Protein AF-A0A9X2L1E9-F1 (afdb_monomer_lite)

Radius of gyration: 18.88 Å; chains: 1; bounding box: 46×30×51 Å

Structure (mmCIF, N/CA/C/O backbone):
data_AF-A0A9X2L1E9-F1
#
_entry.id   AF-A0A9X2L1E9-F1
#
loop_
_atom_site.group_PDB
_atom_site.id
_atom_site.type_symbol
_atom_site.label_atom_id
_atom_site.label_alt_id
_atom_site.label_comp_id
_atom_site.label_asym_id
_atom_site.label_entity_id
_atom_site.label_seq_id
_atom_site.pdbx_PDB_ins_code
_atom_site.Cartn_x
_atom_site.Cartn_y
_atom_site.Cartn_z
_atom_site.occupancy
_atom_site.B_iso_or_equiv
_atom_site.auth_seq_id
_atom_site.auth_comp_id
_atom_site.auth_asym_id
_atom_site.auth_atom_id
_atom_site.pdbx_PDB_model_num
ATOM 1 N N . MET A 1 1 ? 2.206 -7.817 -20.747 1.00 43.38 1 MET A N 1
ATOM 2 C CA . MET A 1 1 ? 1.817 -6.388 -20.871 1.00 43.38 1 MET A CA 1
ATOM 3 C C . MET A 1 1 ? 1.484 -5.860 -19.485 1.00 43.38 1 MET A C 1
ATOM 5 O O . MET A 1 1 ? 0.898 -6.604 -18.717 1.00 43.38 1 MET A O 1
ATOM 9 N N . ASN A 1 2 ? 1.877 -4.624 -19.175 1.00 57.31 2 ASN A N 1
ATOM 10 C CA . ASN A 1 2 ? 1.786 -4.022 -17.840 1.00 57.31 2 ASN A CA 1
ATOM 11 C C . ASN A 1 2 ? 0.342 -3.954 -17.307 1.00 57.31 2 ASN A C 1
ATOM 13 O O . ASN A 1 2 ? -0.523 -3.396 -17.990 1.00 57.31 2 ASN A O 1
ATOM 17 N N . SER A 1 3 ? 0.090 -4.498 -16.112 1.00 62.06 3 SER A N 1
ATOM 18 C CA . SER A 1 3 ? -1.264 -4.687 -15.559 1.00 62.06 3 SER A CA 1
ATOM 19 C C . SER A 1 3 ? -2.027 -3.361 -15.395 1.00 62.06 3 SER A C 1
ATOM 21 O O . SER A 1 3 ? -3.137 -3.214 -15.908 1.00 62.06 3 SER A O 1
ATOM 23 N N . ASN A 1 4 ? -1.393 -2.335 -14.816 1.00 67.25 4 ASN A N 1
ATOM 24 C CA . ASN A 1 4 ? -2.014 -1.019 -14.607 1.00 67.25 4 ASN A CA 1
ATOM 25 C C . ASN A 1 4 ? -2.291 -0.267 -15.913 1.00 67.25 4 ASN A C 1
ATOM 27 O O . ASN A 1 4 ? -3.368 0.297 -16.089 1.00 67.25 4 ASN A O 1
ATOM 31 N N . LEU A 1 5 ? -1.366 -0.299 -16.876 1.00 78.31 5 LEU A N 1
ATOM 32 C CA . LEU A 1 5 ? -1.568 0.362 -18.168 1.00 78.31 5 LEU A CA 1
ATOM 33 C C . LEU A 1 5 ? -2.702 -0.302 -18.971 1.00 78.31 5 LEU A C 1
ATOM 35 O O . LEU A 1 5 ? -3.427 0.364 -19.710 1.00 78.31 5 LEU A O 1
ATOM 39 N N . LEU A 1 6 ? -2.870 -1.620 -18.819 1.00 80.12 6 LEU A N 1
ATOM 40 C CA . LEU A 1 6 ? -3.983 -2.361 -19.405 1.00 80.12 6 LEU A CA 1
ATOM 41 C C . LEU A 1 6 ? -5.316 -1.971 -18.752 1.00 80.12 6 LEU A C 1
ATOM 43 O O . LEU A 1 6 ? -6.299 -1.768 -19.464 1.00 80.12 6 LEU A O 1
ATOM 47 N N . LEU A 1 7 ? -5.344 -1.839 -17.423 1.00 79.19 7 LEU A N 1
ATOM 48 C CA . LEU A 1 7 ? -6.520 -1.392 -16.677 1.00 79.19 7 LEU A CA 1
ATOM 49 C C . LEU A 1 7 ? -6.911 0.047 -17.039 1.00 79.19 7 LEU A C 1
ATOM 51 O O . LEU A 1 7 ? -8.072 0.280 -17.365 1.00 79.19 7 LEU A O 1
ATOM 55 N N . ILE A 1 8 ? -5.949 0.972 -17.128 1.00 84.00 8 ILE A N 1
ATOM 56 C CA . ILE A 1 8 ? -6.178 2.351 -17.595 1.00 84.00 8 ILE A CA 1
ATOM 57 C C . ILE A 1 8 ? -6.765 2.349 -19.008 1.00 84.00 8 ILE A C 1
ATOM 59 O O . ILE A 1 8 ? -7.751 3.032 -19.267 1.00 84.00 8 ILE A O 1
ATOM 63 N N . LYS A 1 9 ? -6.224 1.539 -19.930 1.00 89.06 9 LYS A N 1
ATOM 64 C CA . LYS A 1 9 ? -6.775 1.417 -21.291 1.00 89.06 9 LYS A CA 1
ATOM 65 C C . LYS A 1 9 ? -8.196 0.843 -21.298 1.00 89.06 9 LYS A C 1
ATOM 67 O O . LYS A 1 9 ? -9.017 1.280 -22.104 1.00 89.06 9 LYS A O 1
ATOM 72 N N . LYS A 1 10 ? -8.502 -0.130 -20.431 1.00 89.12 10 LYS A N 1
ATOM 73 C CA . LYS A 1 10 ? -9.857 -0.693 -20.283 1.00 89.12 10 LYS A CA 1
ATOM 74 C C . LYS A 1 10 ? -10.834 0.348 -19.732 1.00 89.12 10 LYS A C 1
ATOM 76 O O . LYS A 1 10 ? -11.898 0.530 -20.318 1.00 89.12 10 LYS A O 1
ATOM 81 N N . LEU A 1 11 ? -10.454 1.061 -18.673 1.00 87.50 11 LEU A N 1
ATOM 82 C CA . LEU A 1 11 ? -11.255 2.133 -18.087 1.00 87.50 11 LEU A CA 1
ATOM 83 C C . LEU A 1 11 ? -11.473 3.274 -19.089 1.00 87.50 11 LEU A C 1
ATOM 85 O O . LEU A 1 11 ? -12.602 3.708 -19.284 1.00 87.50 11 LEU A O 1
ATOM 89 N N . ALA A 1 12 ? -10.435 3.685 -19.818 1.00 92.94 12 ALA A N 1
ATOM 90 C CA . ALA A 1 12 ? -10.544 4.710 -20.851 1.00 92.94 12 ALA A CA 1
ATOM 91 C C . ALA A 1 12 ? -11.524 4.319 -21.968 1.00 92.94 12 ALA A C 1
ATOM 93 O O . ALA A 1 12 ? -12.247 5.175 -22.469 1.00 92.94 12 ALA A O 1
ATOM 94 N N . LYS A 1 13 ? -11.598 3.035 -22.354 1.00 93.19 13 LYS A N 1
ATOM 95 C CA . LYS A 1 13 ? -12.625 2.554 -23.299 1.00 93.19 13 LYS A CA 1
ATOM 96 C C . LYS A 1 13 ? -14.037 2.675 -22.724 1.00 93.19 13 LYS A C 1
ATOM 98 O O . LYS A 1 13 ? -14.948 3.049 -23.456 1.00 93.19 13 LYS A O 1
ATOM 103 N N . LYS A 1 14 ? -14.215 2.372 -21.436 1.00 92.38 14 LYS A N 1
ATOM 104 C CA . LYS A 1 14 ? -15.500 2.514 -20.742 1.00 92.38 14 LYS A CA 1
ATOM 105 C C . LYS A 1 14 ? -15.934 3.987 -20.687 1.00 92.38 14 LYS A C 1
ATOM 107 O O . LYS A 1 14 ? -17.002 4.307 -21.193 1.00 92.38 14 LYS A O 1
ATOM 112 N N . ILE A 1 15 ? -15.054 4.877 -20.222 1.00 91.56 15 ILE A N 1
ATOM 113 C CA . ILE A 1 15 ? -15.279 6.334 -20.166 1.00 91.56 15 ILE A CA 1
ATOM 114 C C . ILE A 1 15 ? -15.578 6.908 -21.557 1.00 91.56 15 ILE A C 1
ATOM 116 O O . ILE A 1 15 ? -16.512 7.684 -21.720 1.00 91.56 15 ILE A O 1
ATOM 120 N N . ASN A 1 16 ? -14.816 6.514 -22.583 1.00 94.62 16 ASN A N 1
ATOM 121 C CA . ASN A 1 16 ? -15.045 6.949 -23.965 1.00 94.62 16 ASN A CA 1
ATOM 122 C C . ASN A 1 16 ? -16.462 6.602 -24.454 1.00 94.62 16 ASN A C 1
ATOM 124 O O . ASN A 1 16 ? -17.070 7.414 -25.145 1.00 94.62 16 ASN A O 1
ATOM 128 N N . LYS A 1 17 ? -16.989 5.430 -24.073 1.00 92.38 17 LYS A N 1
ATOM 129 C CA . LYS A 1 17 ? -18.340 4.989 -24.436 1.00 92.38 17 LYS A CA 1
ATOM 130 C C . LYS A 1 17 ? -19.431 5.683 -23.615 1.00 92.38 17 LYS A C 1
ATOM 132 O O . LYS A 1 17 ? -20.466 6.020 -24.173 1.00 92.38 17 LYS A O 1
ATOM 137 N N . GLU A 1 18 ? -19.214 5.864 -22.316 1.00 93.69 18 GLU A N 1
ATOM 138 C CA . GLU A 1 18 ? -20.210 6.430 -21.392 1.00 93.69 18 GLU A CA 1
ATOM 139 C C . GLU A 1 18 ? -20.333 7.952 -21.522 1.00 93.69 18 GLU A C 1
ATOM 141 O O . GLU A 1 18 ? -21.434 8.488 -21.476 1.00 93.69 18 GLU A O 1
ATOM 146 N N . GLU A 1 19 ? -19.215 8.645 -21.731 1.00 93.06 19 GLU A N 1
ATOM 147 C CA . GLU A 1 19 ? -19.156 10.112 -21.736 1.00 93.06 19 GLU A CA 1
ATOM 148 C C . GLU A 1 19 ? -18.957 10.704 -23.139 1.00 93.06 19 GLU A C 1
ATOM 150 O O . GLU A 1 19 ? -18.800 11.915 -23.280 1.00 93.06 19 GLU A O 1
ATOM 155 N N . ALA A 1 20 ? -18.904 9.863 -24.180 1.00 92.25 20 ALA A N 1
ATOM 156 C CA . ALA A 1 20 ? -18.637 10.259 -25.569 1.00 92.25 20 ALA A CA 1
ATOM 157 C C . ALA A 1 20 ? -17.373 11.137 -25.749 1.00 92.25 20 ALA A C 1
ATOM 159 O O . ALA A 1 20 ? -17.260 11.925 -26.690 1.00 92.25 20 ALA A O 1
ATOM 160 N N . LEU A 1 21 ? -16.393 11.012 -24.846 1.00 90.69 21 LEU A N 1
ATOM 161 C CA . LEU A 1 21 ? -15.153 11.790 -24.880 1.00 90.69 21 LEU A CA 1
ATOM 162 C C . LEU A 1 21 ? -14.173 11.239 -25.922 1.00 90.69 21 LEU A C 1
ATOM 164 O O . LEU A 1 21 ? -14.017 10.023 -25.996 1.00 90.69 21 LEU A O 1
ATOM 168 N N . PRO A 1 22 ? -13.397 12.074 -26.642 1.00 94.00 22 PRO A N 1
ATOM 169 C CA . PRO A 1 22 ? -12.286 11.603 -27.471 1.00 94.00 22 PRO A CA 1
ATOM 170 C C . PRO A 1 22 ? -11.321 10.694 -26.693 1.00 94.00 22 PRO A C 1
ATOM 172 O O . PRO A 1 22 ? -11.014 10.962 -25.531 1.00 94.00 22 PRO A O 1
ATOM 175 N N . HIS A 1 23 ? -10.791 9.647 -27.339 1.00 90.75 23 HIS A N 1
ATOM 176 C CA . HIS A 1 23 ? -10.020 8.594 -26.659 1.00 90.75 23 HIS A CA 1
ATOM 177 C C . HIS A 1 23 ? -8.848 9.122 -25.811 1.00 90.75 23 HIS A C 1
ATOM 179 O O . HIS A 1 23 ? -8.630 8.636 -24.706 1.00 90.75 23 HIS A O 1
ATOM 185 N N . HIS A 1 24 ? -8.130 10.149 -26.277 1.00 90.94 24 HIS A N 1
ATOM 186 C CA . HIS A 1 24 ? -7.026 10.751 -25.521 1.00 90.94 24 HIS A CA 1
ATOM 187 C C . HIS A 1 24 ? -7.490 11.433 -24.220 1.00 90.94 24 HIS A C 1
ATOM 189 O O . HIS A 1 24 ? -6.837 11.273 -23.195 1.00 90.94 24 HIS A O 1
ATOM 195 N N . LYS A 1 25 ? -8.652 12.107 -24.217 1.00 92.81 25 LYS A N 1
ATOM 196 C CA . LYS A 1 25 ? -9.234 12.697 -22.997 1.00 92.81 25 LYS A CA 1
ATOM 197 C C . LYS A 1 25 ? -9.714 11.621 -22.027 1.00 92.81 25 LYS A C 1
ATOM 199 O O . LYS A 1 25 ? -9.544 11.759 -20.820 1.00 92.81 25 LYS A O 1
ATOM 204 N N . ALA A 1 26 ? -10.274 10.531 -22.551 1.00 93.38 26 ALA A N 1
ATOM 205 C CA . ALA A 1 26 ? -10.662 9.384 -21.737 1.00 93.38 26 ALA A CA 1
ATOM 206 C C . ALA A 1 26 ? -9.440 8.686 -21.107 1.00 93.38 26 ALA A C 1
ATOM 208 O O . ALA A 1 26 ? -9.509 8.257 -19.958 1.00 93.38 26 ALA A O 1
ATOM 209 N N . LEU A 1 27 ? -8.310 8.615 -21.824 1.00 91.69 27 LEU A N 1
ATOM 210 C CA . LEU A 1 27 ? -7.040 8.119 -21.286 1.00 91.69 27 LEU A CA 1
ATOM 211 C C . LEU A 1 27 ? -6.495 9.028 -20.184 1.00 91.69 27 LEU A C 1
ATOM 213 O O . LEU A 1 27 ? -6.042 8.510 -19.167 1.00 91.69 27 LEU A O 1
ATOM 217 N N . ASP A 1 28 ? -6.555 10.351 -20.346 1.00 91.06 28 ASP A N 1
ATOM 218 C CA . ASP A 1 28 ? -6.146 11.291 -19.298 1.00 91.06 28 ASP A CA 1
ATOM 219 C C . ASP A 1 28 ? -7.022 11.148 -18.048 1.00 91.06 28 ASP A C 1
ATOM 221 O O . ASP A 1 28 ? -6.490 11.004 -16.949 1.00 91.06 28 ASP A O 1
ATOM 225 N N . LYS A 1 29 ? -8.349 11.083 -18.212 1.00 88.81 29 LYS A N 1
ATOM 226 C CA . LYS A 1 29 ? -9.294 10.907 -17.098 1.00 88.81 29 LYS A CA 1
ATOM 227 C C . LYS A 1 29 ? -9.075 9.587 -16.354 1.00 88.81 29 LYS A C 1
ATOM 229 O O . LYS A 1 29 ? -8.922 9.592 -15.136 1.00 88.81 29 LYS A O 1
ATOM 234 N N . ALA A 1 30 ? -8.966 8.477 -17.088 1.00 86.88 30 ALA A N 1
ATOM 235 C CA . ALA A 1 30 ? -8.641 7.177 -16.507 1.00 86.88 30 ALA A CA 1
ATOM 236 C C . ALA A 1 30 ? -7.280 7.208 -15.793 1.00 86.88 30 ALA A C 1
ATOM 238 O O . ALA A 1 30 ? -7.120 6.646 -14.717 1.00 86.88 30 ALA A O 1
ATOM 239 N N . SER A 1 31 ? -6.288 7.894 -16.362 1.00 84.44 31 SER A N 1
ATOM 240 C CA . SER A 1 31 ? -4.959 8.012 -15.754 1.00 84.44 31 SER A CA 1
ATOM 241 C C . SER A 1 31 ? -5.000 8.798 -14.439 1.00 84.44 31 SER A C 1
ATOM 243 O O . SER A 1 31 ? -4.348 8.390 -13.481 1.00 84.44 31 SER A O 1
ATOM 245 N N . ILE A 1 32 ? -5.804 9.863 -14.361 1.00 82.88 32 ILE A N 1
ATOM 246 C CA . ILE A 1 32 ? -6.044 10.642 -13.132 1.00 82.88 32 ILE A CA 1
ATOM 247 C C . ILE A 1 32 ? -6.702 9.795 -12.046 1.00 82.88 32 ILE A C 1
ATOM 249 O O . ILE A 1 32 ? -6.266 9.838 -10.894 1.00 82.88 32 ILE A O 1
ATOM 253 N N . GLU A 1 33 ? -7.680 8.969 -12.411 1.00 78.56 33 GLU A N 1
ATOM 254 C CA . GLU A 1 33 ? -8.343 8.043 -11.487 1.00 78.56 33 GLU A CA 1
ATOM 255 C C . GLU A 1 33 ? -7.366 7.004 -10.908 1.00 78.56 33 GLU A C 1
ATOM 257 O O . GLU A 1 33 ? -7.410 6.679 -9.721 1.00 78.56 33 GLU A O 1
ATOM 262 N N . TYR A 1 34 ? -6.392 6.568 -11.711 1.00 71.38 34 TYR A N 1
ATOM 263 C CA . TYR A 1 34 ? -5.280 5.718 -11.273 1.00 71.38 34 TYR A CA 1
ATOM 264 C C . TYR A 1 34 ? -4.120 6.492 -10.615 1.00 71.38 34 TYR A C 1
ATOM 266 O O . TYR A 1 34 ? -3.091 5.905 -10.284 1.00 71.38 34 TYR A O 1
ATOM 274 N N . GLY A 1 35 ? -4.283 7.796 -10.374 1.00 68.44 35 GLY A N 1
ATOM 275 C CA . GLY A 1 35 ? -3.351 8.617 -9.603 1.00 68.44 35 GLY A CA 1
ATOM 276 C C . GLY A 1 35 ? -2.241 9.304 -10.403 1.00 68.44 35 GLY A C 1
ATOM 277 O O . GLY A 1 35 ? -1.335 9.864 -9.788 1.00 68.44 35 GLY A O 1
ATOM 278 N N . PHE A 1 36 ? -2.300 9.306 -11.734 1.00 79.06 36 PHE A N 1
ATOM 279 C CA . PHE A 1 36 ? -1.340 9.986 -12.609 1.00 79.06 36 PHE A CA 1
ATOM 280 C C . PHE A 1 36 ? -1.836 11.373 -13.035 1.00 79.06 36 PHE A C 1
ATOM 282 O O . PHE A 1 36 ? -3.025 11.597 -13.179 1.00 79.06 36 PHE A O 1
ATOM 289 N N . ASN A 1 37 ? -0.929 12.304 -13.337 1.00 77.25 37 ASN A N 1
ATOM 290 C CA . ASN A 1 37 ? -1.326 13.640 -13.800 1.00 77.25 37 ASN A CA 1
ATOM 291 C C . ASN A 1 37 ? -2.025 13.629 -15.174 1.00 77.25 37 ASN A C 1
ATOM 293 O O . ASN A 1 37 ? -2.860 14.484 -15.443 1.00 77.25 37 ASN A O 1
ATOM 297 N N . ASN A 1 38 ? -1.644 12.700 -16.057 1.00 86.81 38 ASN A N 1
ATOM 298 C CA . ASN A 1 38 ? -2.205 12.500 -17.398 1.00 86.81 38 ASN A CA 1
ATOM 299 C C . ASN A 1 38 ? -1.735 11.149 -17.979 1.00 86.81 38 ASN A C 1
ATOM 301 O O . ASN A 1 38 ? -0.928 10.441 -17.366 1.00 86.81 38 ASN A O 1
ATOM 305 N N . TRP A 1 39 ? -2.202 10.798 -19.178 1.00 87.69 39 TRP A N 1
ATOM 306 C CA . TRP A 1 39 ? -1.845 9.561 -19.877 1.00 87.69 39 TRP A CA 1
ATOM 307 C C . TRP A 1 39 ? -0.357 9.452 -20.207 1.00 87.69 39 TRP A C 1
ATOM 309 O O . TRP A 1 39 ? 0.224 8.376 -20.084 1.00 87.69 39 TRP A O 1
ATOM 319 N N . LYS A 1 40 ? 0.294 10.556 -20.589 1.00 84.69 40 LYS A N 1
ATOM 320 C CA . LYS A 1 40 ? 1.741 10.552 -20.855 1.00 84.69 40 LYS A CA 1
ATOM 321 C C . LYS A 1 40 ? 2.535 10.278 -19.580 1.00 84.69 40 LYS A C 1
ATOM 323 O O . LYS A 1 40 ? 3.491 9.516 -19.610 1.00 84.69 40 LYS A O 1
ATOM 328 N N . HIS A 1 41 ? 2.111 10.838 -18.449 1.00 80.56 41 HIS A N 1
ATOM 329 C CA . HIS A 1 41 ? 2.689 10.545 -17.142 1.00 80.56 41 HIS A CA 1
ATOM 330 C C . HIS A 1 41 ? 2.497 9.068 -16.779 1.00 80.56 41 HIS A C 1
ATOM 332 O O . HIS A 1 41 ? 3.451 8.422 -16.354 1.00 80.56 41 HIS A O 1
ATOM 338 N N . ALA A 1 42 ? 1.309 8.504 -17.028 1.00 79.62 42 ALA A N 1
ATOM 339 C CA . ALA A 1 42 ? 1.062 7.075 -16.853 1.00 79.62 42 ALA A CA 1
ATOM 340 C C . ALA A 1 42 ? 1.972 6.220 -17.753 1.00 79.62 42 ALA A C 1
ATOM 342 O O . ALA A 1 42 ? 2.590 5.280 -17.263 1.00 79.62 42 ALA A O 1
ATOM 343 N N . LEU A 1 43 ? 2.135 6.570 -19.030 1.00 80.75 43 LEU A N 1
ATOM 344 C CA . LEU A 1 43 ? 3.012 5.852 -19.956 1.00 80.75 43 LEU A CA 1
ATOM 345 C C . LEU A 1 43 ? 4.484 5.915 -19.519 1.00 80.75 43 LEU A C 1
ATOM 347 O O . LEU A 1 43 ? 5.114 4.875 -19.343 1.00 80.75 43 LEU A O 1
ATOM 351 N N . ASN A 1 44 ? 4.999 7.118 -19.262 1.00 75.19 44 ASN A N 1
ATOM 352 C CA . ASN A 1 44 ? 6.402 7.343 -18.906 1.00 75.19 44 ASN A CA 1
ATOM 353 C C . ASN A 1 44 ? 6.753 6.753 -17.533 1.00 75.19 44 ASN A C 1
ATOM 355 O O . ASN A 1 44 ? 7.877 6.320 -17.297 1.00 75.19 44 ASN A O 1
ATOM 359 N N . SER A 1 45 ? 5.787 6.703 -16.611 1.00 68.19 45 SER A N 1
ATOM 360 C CA . SER A 1 45 ? 5.970 6.059 -15.303 1.00 68.19 45 SER A CA 1
ATOM 361 C C . SER A 1 45 ? 6.127 4.536 -15.378 1.00 68.19 45 SER A C 1
ATOM 363 O O . SER A 1 45 ? 6.455 3.924 -14.366 1.00 68.19 45 SER A O 1
ATOM 365 N N . HIS A 1 46 ? 5.912 3.936 -16.554 1.00 71.56 46 HIS A N 1
ATOM 366 C CA . HIS A 1 46 ? 6.065 2.505 -16.810 1.00 71.56 46 HIS A CA 1
ATOM 367 C C . HIS A 1 46 ? 7.156 2.192 -17.839 1.00 71.56 46 HIS A C 1
ATOM 369 O O . HIS A 1 46 ? 7.181 1.094 -18.403 1.00 71.56 46 HIS A O 1
ATOM 375 N N . GLU A 1 47 ? 8.062 3.138 -18.084 1.00 79.38 47 GLU A N 1
ATOM 376 C CA . GLU A 1 47 ? 9.301 2.840 -18.785 1.00 79.38 47 GLU A CA 1
ATOM 377 C C . GLU A 1 47 ? 10.293 2.139 -17.861 1.00 79.38 47 GLU A C 1
ATOM 379 O O . GLU A 1 47 ? 10.410 2.455 -16.673 1.00 79.38 47 GLU A O 1
ATOM 384 N N . TYR A 1 48 ? 11.038 1.205 -18.441 1.00 82.69 48 TYR A N 1
ATOM 385 C CA . TYR A 1 48 ? 12.041 0.411 -17.752 1.00 82.69 48 TYR A CA 1
ATOM 386 C C . TYR A 1 48 ? 13.415 0.674 -18.342 1.00 82.69 48 TYR A C 1
ATOM 388 O O . TYR A 1 48 ? 13.517 0.994 -19.526 1.00 82.69 48 TYR A O 1
ATOM 396 N N . ASN A 1 49 ? 14.455 0.529 -17.528 1.00 81.62 49 ASN A N 1
ATOM 397 C CA . ASN A 1 49 ? 15.815 0.447 -18.043 1.00 81.62 49 ASN A CA 1
ATOM 398 C C . ASN A 1 49 ? 15.935 -0.782 -18.951 1.00 81.62 49 ASN A C 1
ATOM 400 O O . ASN A 1 49 ? 15.332 -1.822 -18.668 1.00 81.62 49 ASN A O 1
ATOM 404 N N . ASP A 1 50 ? 16.714 -0.647 -20.022 1.00 79.31 50 ASP A N 1
ATOM 405 C CA . ASP A 1 50 ? 16.964 -1.744 -20.961 1.00 79.31 50 ASP A CA 1
ATOM 406 C C . ASP A 1 50 ? 17.762 -2.872 -20.286 1.00 79.31 50 ASP A C 1
ATOM 408 O O . ASP A 1 50 ? 17.525 -4.050 -20.549 1.00 79.31 50 ASP A O 1
ATOM 412 N N . GLU A 1 51 ? 18.620 -2.509 -19.328 1.00 86.44 51 GLU A N 1
ATOM 413 C CA . GLU A 1 51 ? 19.405 -3.428 -18.507 1.00 86.44 51 GLU A CA 1
ATOM 414 C C . GLU A 1 51 ? 19.145 -3.214 -17.009 1.00 86.44 51 GLU A C 1
ATOM 416 O O . GLU A 1 51 ? 18.904 -2.097 -16.537 1.00 86.44 51 GLU A O 1
ATOM 421 N N . VAL A 1 52 ? 19.204 -4.306 -16.243 1.00 87.88 52 VAL A N 1
ATOM 422 C CA . VAL A 1 52 ? 19.170 -4.266 -14.776 1.00 87.88 52 VAL A CA 1
ATOM 423 C C . VAL A 1 52 ? 20.609 -4.073 -14.283 1.00 87.88 52 VAL A C 1
ATOM 425 O O . VAL A 1 52 ? 21.455 -4.906 -14.607 1.00 87.88 52 VAL A O 1
ATOM 428 N N . PRO A 1 53 ? 20.910 -3.011 -13.509 1.00 88.50 53 PRO A N 1
ATOM 429 C CA . PRO A 1 53 ? 22.241 -2.802 -12.948 1.00 88.50 53 PRO A CA 1
ATOM 430 C C . PRO A 1 53 ? 22.759 -4.018 -12.174 1.00 88.50 53 PRO A C 1
ATOM 432 O O . PRO A 1 53 ? 21.991 -4.743 -11.539 1.00 88.50 53 PRO A O 1
ATOM 435 N N . SER A 1 54 ? 24.081 -4.202 -12.175 1.00 86.31 54 SER A N 1
ATOM 436 C CA . SER A 1 54 ? 24.732 -5.284 -11.431 1.00 86.31 54 SER A CA 1
ATOM 437 C C . SER A 1 54 ? 24.497 -5.187 -9.926 1.00 86.31 54 SER A C 1
ATOM 439 O O . SER A 1 54 ? 24.453 -6.222 -9.275 1.00 86.31 54 SER A O 1
ATOM 441 N N . ILE A 1 55 ? 24.304 -3.982 -9.385 1.00 89.06 55 ILE A N 1
ATOM 442 C CA . ILE A 1 55 ? 23.942 -3.735 -7.987 1.00 89.06 55 ILE A CA 1
ATOM 443 C C . ILE A 1 55 ? 22.805 -2.715 -7.948 1.00 89.06 55 ILE A C 1
ATOM 445 O O . ILE A 1 55 ? 22.912 -1.623 -8.518 1.00 89.06 55 ILE A O 1
ATOM 449 N N . LEU A 1 56 ? 21.726 -3.053 -7.251 1.00 92.62 56 LEU A N 1
ATOM 450 C CA . LEU A 1 56 ? 20.593 -2.175 -7.003 1.00 92.62 56 LEU A C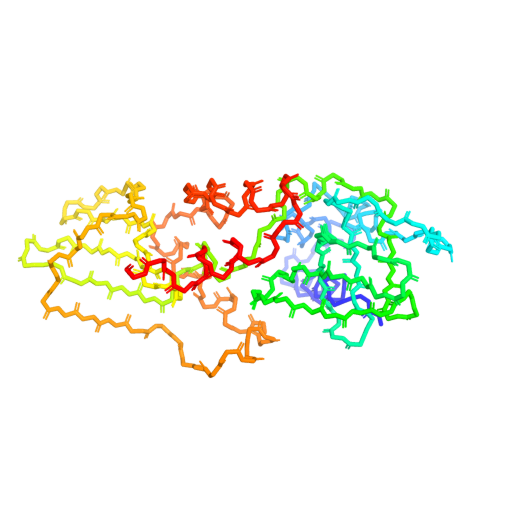A 1
ATOM 451 C C . LEU A 1 56 ? 20.717 -1.483 -5.650 1.00 92.62 56 LEU A C 1
ATOM 453 O O . LEU A 1 56 ? 21.111 -2.064 -4.642 1.00 92.62 56 LEU A O 1
ATOM 457 N N . LYS A 1 57 ? 20.332 -0.207 -5.617 1.00 92.19 57 LYS A N 1
ATOM 458 C CA . LYS A 1 57 ? 20.264 0.549 -4.365 1.00 92.19 57 LYS A CA 1
ATOM 459 C C . LYS A 1 57 ? 18.996 0.180 -3.602 1.00 92.19 57 LYS A C 1
ATOM 461 O O . LYS A 1 57 ? 17.937 -0.003 -4.208 1.00 92.19 57 LYS A O 1
ATOM 466 N N . LYS A 1 58 ? 19.080 0.187 -2.273 1.00 91.44 58 LYS A N 1
ATOM 467 C CA . LYS A 1 58 ? 17.904 0.134 -1.395 1.00 91.44 58 LYS A CA 1
ATOM 468 C C . LYS A 1 58 ? 16.933 1.262 -1.758 1.00 91.44 58 LYS A C 1
ATOM 470 O O . LYS A 1 58 ? 17.363 2.373 -2.073 1.00 91.44 58 LYS A O 1
ATOM 475 N N . GLY A 1 59 ? 15.636 0.974 -1.761 1.00 90.38 59 GLY A N 1
ATOM 476 C CA . GLY A 1 59 ? 14.606 1.911 -2.209 1.00 90.38 59 GLY A CA 1
ATOM 477 C C . GLY A 1 59 ? 14.396 1.959 -3.725 1.00 90.38 59 GLY A C 1
ATOM 478 O O . GLY A 1 59 ? 13.577 2.752 -4.179 1.00 90.38 59 GLY A O 1
ATOM 479 N N . THR A 1 60 ? 15.102 1.149 -4.525 1.00 94.12 60 THR A N 1
ATOM 480 C CA . THR A 1 60 ? 14.868 1.111 -5.980 1.00 94.12 60 THR A CA 1
ATOM 481 C C . THR A 1 60 ? 13.527 0.445 -6.275 1.00 94.12 60 THR A C 1
ATOM 483 O O . THR A 1 60 ? 13.289 -0.687 -5.860 1.00 94.12 60 THR A O 1
ATOM 486 N N . LEU A 1 61 ? 12.666 1.135 -7.021 1.00 93.31 61 LEU A N 1
ATOM 487 C CA . LEU A 1 61 ? 11.402 0.616 -7.525 1.00 93.31 61 LEU A CA 1
ATOM 488 C C . LEU A 1 61 ? 11.646 -0.284 -8.734 1.00 93.31 61 LEU A C 1
ATOM 490 O O . LEU A 1 61 ? 12.238 0.129 -9.743 1.00 93.31 61 LEU A O 1
ATOM 494 N N . VAL A 1 62 ? 11.123 -1.498 -8.640 1.00 94.25 62 VAL A N 1
ATOM 495 C CA . VAL A 1 62 ? 11.211 -2.540 -9.657 1.00 94.25 62 VAL A CA 1
ATOM 496 C C . VAL A 1 62 ? 9.834 -3.130 -9.947 1.00 94.25 62 VAL A C 1
ATOM 498 O O . VAL A 1 62 ? 8.896 -2.979 -9.171 1.00 94.25 62 VAL A O 1
ATOM 501 N N . TYR A 1 63 ? 9.718 -3.805 -11.081 1.00 91.31 63 TYR A N 1
ATOM 502 C CA . TYR A 1 63 ? 8.551 -4.578 -11.483 1.00 91.31 63 TYR A CA 1
ATOM 503 C C . TYR A 1 63 ? 8.930 -6.054 -11.561 1.00 91.31 63 TYR A C 1
ATOM 505 O O . TYR A 1 63 ? 9.826 -6.404 -12.333 1.00 91.31 63 TYR A O 1
ATOM 513 N N . LEU A 1 64 ? 8.246 -6.911 -10.804 1.00 89.94 64 LEU A N 1
ATOM 514 C CA . LEU A 1 64 ? 8.393 -8.363 -10.879 1.00 89.94 64 LEU A CA 1
ATOM 515 C C . LEU A 1 64 ? 7.603 -8.876 -12.087 1.00 89.94 64 LEU A C 1
ATOM 517 O O . LEU A 1 64 ? 6.383 -8.718 -12.163 1.00 89.94 64 LEU A O 1
ATOM 521 N N . LYS A 1 65 ? 8.301 -9.492 -13.044 1.00 87.19 65 LYS A N 1
ATOM 522 C CA . LYS A 1 65 ? 7.753 -9.873 -14.354 1.00 87.19 65 LYS A CA 1
ATOM 523 C C . LYS A 1 65 ? 6.633 -10.899 -14.245 1.00 87.19 65 LYS A C 1
ATOM 525 O O . LYS A 1 65 ? 5.597 -10.705 -14.877 1.00 87.19 65 LYS A O 1
ATOM 530 N N . GLU A 1 66 ? 6.864 -11.963 -13.480 1.00 82.56 66 GLU A N 1
ATOM 531 C CA . GLU A 1 66 ? 5.956 -13.108 -13.379 1.00 82.56 66 GLU A CA 1
ATOM 532 C C . GLU A 1 66 ? 4.701 -12.762 -12.575 1.00 82.56 66 GLU A C 1
ATOM 534 O O . GLU A 1 66 ? 3.586 -12.913 -13.068 1.00 82.56 66 GLU A O 1
ATOM 539 N N . ALA A 1 67 ? 4.882 -12.194 -11.381 1.00 79.88 67 ALA A N 1
ATOM 540 C CA . ALA A 1 67 ? 3.776 -11.787 -10.516 1.00 79.88 67 ALA A CA 1
ATOM 541 C C . ALA A 1 67 ? 3.025 -10.543 -11.032 1.00 79.88 67 ALA A C 1
ATOM 543 O O . ALA A 1 67 ? 1.874 -10.292 -10.667 1.00 79.88 67 ALA A O 1
ATOM 544 N N . GLY A 1 68 ? 3.667 -9.752 -11.895 1.00 82.38 68 GLY A N 1
ATOM 545 C CA . GLY A 1 68 ? 3.090 -8.547 -12.477 1.00 82.38 68 GLY A CA 1
ATOM 546 C C . GLY A 1 68 ? 2.823 -7.439 -11.460 1.00 82.38 68 GLY A C 1
ATOM 547 O O . GLY A 1 68 ? 1.806 -6.748 -11.561 1.00 82.38 68 GLY A O 1
ATOM 548 N N . ILE A 1 69 ? 3.721 -7.302 -10.483 1.00 83.31 69 ILE A N 1
ATOM 549 C CA . ILE A 1 69 ? 3.607 -6.390 -9.339 1.00 83.31 69 ILE A CA 1
ATOM 550 C C . ILE A 1 69 ? 4.816 -5.495 -9.192 1.00 83.31 69 ILE A C 1
ATOM 552 O O . ILE A 1 69 ? 5.907 -5.811 -9.671 1.00 83.31 69 ILE A O 1
ATOM 556 N N . ASP A 1 70 ? 4.612 -4.398 -8.476 1.00 89.00 70 ASP A N 1
ATOM 557 C CA . ASP A 1 70 ? 5.685 -3.496 -8.109 1.00 89.00 70 ASP A CA 1
ATOM 558 C C . ASP A 1 70 ? 6.347 -3.957 -6.803 1.00 89.00 70 ASP A C 1
ATOM 560 O O . ASP A 1 70 ? 5.701 -4.472 -5.886 1.00 89.00 70 ASP A O 1
ATOM 564 N N . GLY A 1 71 ? 7.656 -3.750 -6.719 1.00 91.06 71 GLY A N 1
ATOM 565 C CA . GLY A 1 71 ? 8.461 -4.045 -5.544 1.00 91.06 71 GLY A CA 1
ATOM 566 C C . GLY A 1 71 ? 9.479 -2.948 -5.271 1.00 91.06 71 GLY A C 1
ATOM 567 O O . GLY A 1 71 ? 9.910 -2.241 -6.182 1.00 91.06 71 GLY A O 1
ATOM 568 N N . ILE A 1 72 ? 9.884 -2.824 -4.014 1.00 92.44 72 ILE A N 1
ATOM 569 C CA . ILE A 1 72 ? 11.004 -1.990 -3.587 1.00 92.44 72 ILE A CA 1
ATOM 570 C C . ILE A 1 72 ? 12.150 -2.883 -3.141 1.00 92.44 72 ILE A C 1
ATOM 572 O O . ILE A 1 72 ? 11.951 -3.798 -2.347 1.00 92.44 72 ILE A O 1
ATOM 576 N N . VAL A 1 73 ? 13.353 -2.585 -3.630 1.00 92.50 73 VAL A N 1
ATOM 577 C CA . VAL A 1 73 ? 14.588 -3.249 -3.203 1.00 92.50 73 VAL A CA 1
ATOM 578 C C . VAL A 1 73 ? 14.893 -2.908 -1.749 1.00 92.50 73 VAL A C 1
ATOM 580 O O . VAL A 1 73 ? 15.065 -1.737 -1.407 1.00 92.50 73 VAL A O 1
ATOM 583 N N . PHE A 1 74 ? 15.004 -3.935 -0.914 1.00 88.69 74 PHE A N 1
ATOM 584 C CA . PHE A 1 74 ? 15.464 -3.840 0.472 1.00 88.69 74 PHE A CA 1
ATOM 585 C C . PHE A 1 74 ? 16.929 -4.226 0.609 1.00 88.69 74 PHE A C 1
ATOM 587 O O . PHE A 1 74 ? 17.680 -3.552 1.316 1.00 88.69 74 PHE A O 1
ATOM 594 N N . ASN A 1 75 ? 17.334 -5.271 -0.109 1.00 88.75 75 ASN A N 1
ATOM 595 C CA . ASN A 1 75 ? 18.706 -5.738 -0.134 1.00 88.75 75 ASN A CA 1
ATOM 596 C C . ASN A 1 75 ? 19.061 -6.323 -1.508 1.00 88.75 75 ASN A C 1
ATOM 598 O O . ASN A 1 75 ? 18.195 -6.821 -2.227 1.00 88.75 75 ASN A O 1
ATOM 602 N N . ASP A 1 76 ? 20.337 -6.246 -1.865 1.00 91.38 76 ASP A N 1
ATOM 603 C CA . ASP A 1 76 ? 20.903 -6.870 -3.060 1.00 91.38 76 ASP A CA 1
ATOM 604 C C . ASP A 1 76 ? 22.294 -7.392 -2.700 1.00 91.38 76 ASP A C 1
ATOM 606 O O . ASP A 1 76 ? 23.235 -6.615 -2.531 1.00 91.38 76 ASP A O 1
ATOM 610 N N . ASP A 1 77 ? 22.409 -8.710 -2.552 1.00 83.56 77 ASP A N 1
ATOM 611 C CA . ASP A 1 77 ? 23.660 -9.375 -2.180 1.00 83.56 77 ASP A CA 1
ATOM 612 C C . ASP A 1 77 ? 24.466 -9.866 -3.391 1.00 83.56 77 ASP A C 1
ATOM 614 O O . ASP A 1 77 ? 25.359 -10.698 -3.245 1.00 83.56 77 ASP A O 1
ATOM 618 N N . SER A 1 78 ? 24.169 -9.352 -4.591 1.00 73.94 78 SER A N 1
ATOM 619 C CA . SER A 1 78 ? 24.689 -9.775 -5.902 1.00 73.94 78 SER A CA 1
ATOM 620 C C . SER A 1 78 ? 24.153 -11.105 -6.444 1.00 73.94 78 SER A C 1
ATOM 622 O O . SER A 1 78 ? 24.145 -11.289 -7.663 1.00 73.94 78 SER A O 1
ATOM 624 N N . SER A 1 79 ? 23.622 -11.991 -5.600 1.00 82.06 79 SER A N 1
ATOM 625 C CA . SER A 1 79 ? 23.036 -13.270 -6.022 1.00 82.06 79 SER A CA 1
ATOM 626 C C . SER A 1 79 ? 21.510 -13.211 -6.064 1.00 82.06 79 SER A C 1
ATOM 628 O O . SER A 1 79 ? 20.894 -13.577 -7.069 1.00 82.06 79 SER A O 1
ATOM 630 N N . LEU A 1 80 ? 20.910 -12.649 -5.019 1.00 90.25 80 LEU A N 1
ATOM 631 C CA . LEU A 1 80 ? 19.482 -12.496 -4.831 1.00 90.25 80 LEU A CA 1
ATOM 632 C C . LEU A 1 80 ? 19.165 -11.055 -4.451 1.00 90.25 80 LEU A C 1
ATOM 634 O O . LEU A 1 80 ? 19.921 -10.356 -3.775 1.00 90.25 80 LEU A O 1
ATOM 638 N N . ILE A 1 81 ? 18.008 -10.618 -4.924 1.00 92.88 81 ILE A N 1
ATOM 639 C CA . ILE A 1 81 ? 17.449 -9.314 -4.629 1.00 92.88 81 ILE A CA 1
ATOM 640 C C . ILE A 1 81 ? 16.266 -9.553 -3.710 1.00 92.88 81 ILE A C 1
ATOM 642 O O . ILE A 1 81 ? 15.302 -10.229 -4.076 1.00 92.88 81 ILE A O 1
ATOM 646 N N . GLU A 1 82 ? 16.338 -8.980 -2.520 1.00 91.94 82 GLU A N 1
ATOM 647 C CA . GLU A 1 82 ? 15.232 -8.978 -1.584 1.00 91.94 82 GLU A CA 1
ATOM 648 C C . GLU A 1 82 ? 14.328 -7.779 -1.859 1.00 91.94 82 GLU A C 1
ATOM 650 O O . GLU A 1 82 ? 14.754 -6.619 -1.835 1.00 91.94 82 GLU A O 1
ATOM 655 N N . LEU A 1 83 ? 13.061 -8.075 -2.131 1.00 90.19 83 LEU A N 1
ATOM 656 C CA . LEU A 1 83 ? 12.045 -7.110 -2.513 1.00 90.19 83 LEU A CA 1
ATOM 657 C C . LEU A 1 83 ? 10.911 -7.111 -1.499 1.00 90.19 83 LEU A C 1
ATOM 659 O O . LEU A 1 83 ? 10.397 -8.170 -1.152 1.00 90.19 83 LEU A O 1
ATOM 663 N N . CYS A 1 84 ? 10.438 -5.931 -1.115 1.00 86.94 84 CYS A N 1
ATOM 664 C CA . CYS A 1 84 ? 9.123 -5.797 -0.499 1.00 86.94 84 CYS A CA 1
ATOM 665 C C . CYS A 1 84 ? 8.108 -5.431 -1.578 1.00 86.94 84 CYS A C 1
ATOM 667 O O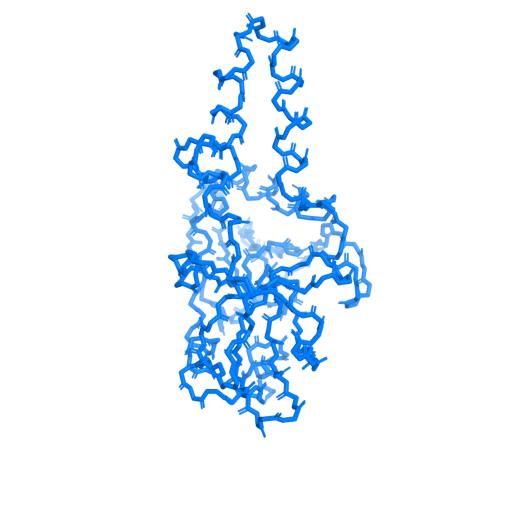 . CYS A 1 84 ? 8.291 -4.449 -2.300 1.00 86.94 84 CYS A O 1
ATOM 669 N N . THR A 1 85 ? 7.046 -6.220 -1.703 1.00 86.00 85 THR A N 1
ATOM 670 C CA . THR A 1 85 ? 6.017 -6.000 -2.726 1.00 86.00 85 THR A CA 1
ATOM 671 C C . THR A 1 85 ? 4.912 -5.071 -2.239 1.00 86.00 85 THR A C 1
ATOM 673 O O . THR A 1 85 ? 4.630 -4.973 -1.040 1.00 86.00 85 THR A O 1
ATOM 676 N N . ASP A 1 86 ? 4.227 -4.420 -3.179 1.00 76.19 86 ASP A N 1
ATOM 677 C CA . ASP A 1 86 ? 3.048 -3.602 -2.883 1.00 76.19 86 ASP A CA 1
ATOM 678 C C . ASP A 1 86 ? 1.909 -4.440 -2.280 1.00 76.19 86 ASP A C 1
ATOM 680 O O . ASP A 1 86 ? 1.052 -3.919 -1.576 1.00 76.19 86 ASP A O 1
ATOM 684 N N . ARG A 1 87 ? 1.925 -5.757 -2.481 1.00 72.88 87 ARG A N 1
ATOM 685 C CA . ARG A 1 87 ? 0.964 -6.716 -1.926 1.00 72.88 87 ARG A CA 1
ATOM 686 C C . ARG A 1 87 ? 1.260 -7.158 -0.490 1.00 72.88 87 ARG A C 1
ATOM 688 O O . ARG A 1 87 ? 0.406 -7.774 0.140 1.00 72.88 87 ARG A O 1
ATOM 695 N N . GLY A 1 88 ? 2.402 -6.764 0.070 1.00 65.19 88 GLY A N 1
ATOM 696 C CA . GLY A 1 88 ? 2.790 -7.090 1.439 1.00 65.19 88 GLY A CA 1
ATOM 697 C C . GLY A 1 88 ? 3.449 -8.459 1.527 1.00 65.19 88 GLY A C 1
ATOM 698 O O . GLY A 1 88 ? 2.784 -9.489 1.567 1.00 65.19 88 GLY A O 1
ATOM 699 N N . GLY A 1 89 ? 4.776 -8.452 1.584 1.00 71.94 89 GLY A N 1
ATOM 700 C CA . GLY A 1 89 ? 5.595 -9.648 1.725 1.00 71.94 89 GLY A CA 1
ATOM 701 C C . GLY A 1 89 ? 6.987 -9.429 1.153 1.00 71.94 89 GLY A C 1
ATOM 702 O O . GLY A 1 89 ? 7.160 -8.610 0.243 1.00 71.94 89 GLY A O 1
ATOM 703 N N . ASN A 1 90 ? 7.948 -10.172 1.698 1.00 81.12 90 ASN A N 1
ATOM 704 C CA . ASN A 1 90 ? 9.305 -10.232 1.175 1.00 81.12 90 ASN A CA 1
ATOM 705 C C . ASN A 1 90 ? 9.360 -11.304 0.091 1.00 81.12 90 ASN A C 1
ATOM 707 O O . ASN A 1 90 ? 8.890 -12.425 0.287 1.00 81.12 90 ASN A O 1
ATOM 711 N N . VAL A 1 91 ? 9.918 -10.943 -1.054 1.00 86.75 91 VAL A N 1
ATOM 712 C CA . VAL A 1 91 ? 10.150 -11.844 -2.176 1.00 86.75 91 VAL A CA 1
ATOM 713 C C . VAL A 1 91 ? 11.634 -11.818 -2.486 1.00 86.75 91 VAL A C 1
ATOM 715 O O . VAL A 1 91 ? 12.229 -10.748 -2.603 1.00 86.75 91 VAL A O 1
ATOM 718 N N . LEU A 1 92 ? 12.218 -13.001 -2.637 1.00 90.88 92 LEU A N 1
ATOM 719 C CA . LEU A 1 92 ? 13.540 -13.151 -3.222 1.00 90.88 92 LEU A CA 1
ATOM 720 C C . LEU A 1 92 ? 13.373 -13.280 -4.731 1.00 90.88 92 LEU A C 1
ATOM 722 O O . LEU A 1 92 ? 12.581 -14.092 -5.207 1.00 90.88 92 LEU A O 1
ATOM 726 N N . ALA A 1 93 ? 14.103 -12.459 -5.469 1.00 92.38 93 ALA A N 1
ATOM 727 C CA . ALA A 1 93 ? 14.070 -12.428 -6.919 1.00 92.38 93 ALA A CA 1
ATOM 728 C C . ALA A 1 93 ? 15.491 -12.405 -7.476 1.00 92.38 93 ALA A C 1
ATOM 730 O O . ALA A 1 93 ? 16.414 -11.860 -6.872 1.00 92.38 93 ALA A O 1
ATOM 731 N N . THR A 1 94 ? 15.665 -12.953 -8.668 1.00 93.69 94 THR A N 1
ATOM 732 C CA . THR A 1 94 ? 16.876 -12.759 -9.459 1.00 93.69 94 THR A CA 1
ATOM 733 C C . THR A 1 94 ? 16.729 -11.524 -10.351 1.00 93.69 94 THR A C 1
ATOM 735 O O . THR A 1 94 ? 15.632 -11.016 -10.599 1.00 93.69 94 THR A O 1
ATOM 738 N N . ARG A 1 95 ? 17.842 -11.050 -10.922 1.00 91.94 95 ARG A N 1
ATOM 739 C CA . ARG A 1 95 ? 17.839 -9.959 -11.919 1.00 91.94 95 ARG A CA 1
ATOM 740 C C . ARG A 1 95 ? 16.980 -10.292 -13.145 1.00 91.94 95 ARG A C 1
ATOM 742 O O . ARG A 1 95 ? 16.402 -9.394 -13.756 1.00 91.94 95 ARG A O 1
ATOM 749 N N . ASN A 1 96 ? 16.847 -11.578 -13.477 1.00 91.62 96 ASN A N 1
ATOM 750 C CA . ASN A 1 96 ? 16.016 -12.038 -14.587 1.00 91.62 96 ASN A CA 1
ATOM 751 C C . ASN A 1 96 ? 14.519 -11.926 -14.290 1.00 91.62 96 ASN A C 1
ATOM 753 O O . ASN A 1 96 ? 13.734 -11.787 -15.231 1.00 91.62 96 ASN A O 1
ATOM 757 N N . ASP A 1 97 ? 14.127 -11.870 -13.021 1.00 92.88 97 ASP A N 1
ATOM 758 C CA . ASP A 1 97 ? 12.723 -11.821 -12.612 1.00 92.88 97 ASP A CA 1
ATOM 759 C C . ASP A 1 97 ? 12.174 -10.393 -12.591 1.00 92.88 97 ASP A C 1
ATOM 761 O O . ASP A 1 97 ? 10.961 -10.194 -12.522 1.00 92.88 97 ASP A O 1
ATOM 765 N N . ILE A 1 98 ? 13.042 -9.380 -12.708 1.00 93.94 98 ILE A N 1
ATOM 766 C CA . ILE A 1 98 ? 12.670 -7.978 -12.503 1.00 93.94 98 ILE A CA 1
ATOM 767 C C . ILE A 1 98 ? 12.948 -7.064 -13.696 1.00 93.94 98 ILE A C 1
ATOM 769 O O . ILE A 1 98 ? 13.745 -7.351 -14.592 1.00 93.94 98 ILE A O 1
ATOM 773 N N . LYS A 1 99 ? 12.277 -5.914 -13.691 1.00 94.19 99 LYS A N 1
ATOM 774 C CA . LYS A 1 99 ? 12.630 -4.731 -14.479 1.00 94.19 99 LYS A CA 1
ATOM 775 C C . LYS A 1 99 ? 12.793 -3.538 -13.551 1.00 94.19 99 LYS A C 1
ATOM 777 O O . LYS A 1 99 ? 11.999 -3.376 -12.631 1.00 94.19 99 LYS A O 1
ATOM 782 N N . VAL A 1 100 ? 13.768 -2.675 -13.813 1.00 94.06 100 VAL A N 1
ATOM 783 C CA . VAL A 1 100 ? 13.958 -1.438 -13.041 1.00 94.06 100 VAL A CA 1
ATOM 784 C C . VAL A 1 100 ? 13.212 -0.307 -13.726 1.00 94.06 100 VAL A C 1
ATOM 786 O O . VAL A 1 100 ? 13.416 -0.079 -14.917 1.00 94.06 100 VAL A O 1
ATOM 789 N N . TYR A 1 101 ? 12.348 0.399 -13.000 1.00 90.69 101 TYR A N 1
ATOM 790 C CA . TYR A 1 101 ? 11.658 1.563 -13.553 1.00 90.69 101 TYR A CA 1
ATOM 791 C C . TYR A 1 101 ? 12.659 2.689 -13.860 1.00 90.69 101 TYR A C 1
ATOM 793 O O . TYR A 1 101 ? 13.503 3.012 -13.026 1.00 90.69 101 TYR A O 1
ATOM 801 N N . LYS A 1 102 ? 12.546 3.345 -15.022 1.00 87.94 102 LYS A N 1
ATOM 802 C CA . LYS A 1 102 ? 13.322 4.569 -15.310 1.00 87.94 102 LYS A CA 1
ATOM 803 C C . LYS A 1 102 ? 12.933 5.689 -14.350 1.00 87.94 102 LYS A C 1
ATOM 805 O O . LYS A 1 102 ? 13.780 6.394 -13.809 1.00 87.94 102 LYS A O 1
ATOM 810 N N . ASN A 1 103 ? 11.630 5.838 -14.117 1.00 85.25 103 ASN A N 1
ATOM 811 C CA . ASN A 1 103 ? 11.098 6.843 -13.213 1.00 85.25 103 ASN A CA 1
ATOM 812 C C . ASN A 1 103 ? 10.946 6.288 -11.791 1.00 85.25 103 ASN A C 1
ATOM 814 O O . ASN A 1 103 ? 10.059 5.486 -11.511 1.00 85.25 103 ASN A O 1
ATOM 818 N N . GLN A 1 104 ? 11.787 6.777 -10.883 1.00 89.12 104 GLN A N 1
ATOM 819 C CA . GLN A 1 104 ? 11.821 6.371 -9.477 1.00 89.12 104 GLN A CA 1
ATOM 820 C C . GLN A 1 104 ? 10.976 7.274 -8.558 1.00 89.12 104 GLN A C 1
ATOM 822 O O . GLN A 1 104 ? 10.993 7.103 -7.343 1.00 89.12 104 GLN A O 1
ATOM 827 N N . SER A 1 105 ? 10.215 8.241 -9.089 1.00 83.56 105 SER A N 1
ATOM 828 C CA . SER A 1 105 ? 9.436 9.188 -8.268 1.00 83.56 105 SER A CA 1
ATOM 829 C C . SER A 1 105 ? 8.427 8.494 -7.346 1.00 83.56 105 SER A C 1
ATOM 831 O O . SER A 1 105 ? 8.236 8.915 -6.205 1.00 83.56 105 SER A O 1
ATOM 833 N N . ARG A 1 106 ? 7.841 7.389 -7.823 1.00 81.50 106 ARG A N 1
ATOM 834 C CA . ARG A 1 106 ? 6.887 6.545 -7.092 1.00 81.50 106 ARG A CA 1
ATOM 835 C C . ARG A 1 106 ? 7.528 5.740 -5.963 1.00 81.50 106 ARG A C 1
ATOM 837 O O . ARG A 1 106 ? 6.806 5.291 -5.085 1.00 81.50 106 ARG A O 1
ATOM 844 N N . ALA A 1 107 ? 8.852 5.579 -5.953 1.00 84.88 107 ALA A N 1
ATOM 845 C CA . ALA A 1 107 ? 9.535 4.834 -4.900 1.00 84.88 107 ALA A CA 1
ATOM 846 C C . ALA A 1 107 ? 9.331 5.478 -3.520 1.00 84.88 107 ALA A C 1
ATOM 848 O O . ALA A 1 107 ? 9.144 4.784 -2.529 1.00 84.88 107 ALA A O 1
ATOM 849 N N . LYS A 1 108 ? 9.293 6.818 -3.465 1.00 79.56 108 LYS A N 1
ATOM 850 C CA . LYS A 1 108 ? 9.131 7.578 -2.213 1.00 79.56 108 LYS A CA 1
ATOM 851 C C . LYS A 1 108 ? 7.769 7.388 -1.549 1.00 79.56 108 LYS A C 1
ATOM 853 O O . LYS A 1 108 ? 7.664 7.537 -0.340 1.00 79.56 108 LYS A O 1
ATOM 858 N N . SER A 1 109 ? 6.737 7.122 -2.343 1.00 75.75 109 SER A N 1
ATOM 859 C CA . SER A 1 109 ? 5.371 6.881 -1.873 1.00 75.75 109 SER A CA 1
ATOM 860 C C . SER A 1 109 ? 4.977 5.409 -1.962 1.00 75.75 109 SER A C 1
ATOM 862 O O . SER A 1 109 ? 3.808 5.075 -1.770 1.00 75.75 109 SER A O 1
ATOM 864 N N . PHE A 1 110 ? 5.930 4.527 -2.274 1.00 81.00 110 PHE A N 1
ATOM 865 C CA . PHE A 1 110 ? 5.673 3.102 -2.322 1.00 81.00 110 PHE A CA 1
ATOM 866 C C . PHE A 1 110 ? 5.448 2.584 -0.907 1.00 81.00 110 PHE A C 1
ATOM 868 O O . PHE A 1 110 ? 6.292 2.744 -0.025 1.00 81.00 110 PHE A O 1
ATOM 875 N N . MET A 1 111 ? 4.313 1.926 -0.718 1.00 78.69 111 MET A N 1
ATOM 876 C CA . MET A 1 111 ? 3.947 1.318 0.545 1.00 78.69 111 MET A CA 1
ATOM 877 C C . MET A 1 111 ? 3.137 0.049 0.273 1.00 78.69 111 MET A C 1
ATOM 879 O O . MET A 1 111 ? 2.261 0.072 -0.599 1.00 78.69 111 MET A O 1
ATOM 883 N N . PRO A 1 112 ? 3.384 -1.041 1.015 1.00 80.75 112 PRO A N 1
ATOM 884 C CA . PRO A 1 112 ? 2.551 -2.228 0.938 1.00 80.75 112 PRO A CA 1
ATOM 885 C C . PRO A 1 112 ? 1.096 -1.908 1.293 1.00 80.75 112 PRO A C 1
ATOM 887 O O . PRO A 1 112 ? 0.806 -1.389 2.371 1.00 80.75 112 PRO A O 1
ATOM 890 N N . LEU A 1 113 ? 0.173 -2.265 0.402 1.00 81.62 113 LEU A N 1
ATOM 891 C CA . LEU A 1 113 ? -1.281 -2.112 0.524 1.00 81.62 113 LEU A CA 1
ATOM 892 C C . LEU A 1 113 ? -1.795 -2.632 1.868 1.00 81.62 113 LEU A C 1
ATOM 894 O O . LEU A 1 113 ? -2.654 -2.015 2.494 1.00 81.62 113 LEU A O 1
ATOM 898 N N . ARG A 1 114 ? -1.200 -3.731 2.343 1.00 81.69 114 ARG A N 1
ATOM 899 C CA . ARG A 1 114 ? -1.489 -4.374 3.627 1.00 81.69 114 ARG A CA 1
ATOM 900 C C . ARG A 1 114 ? -1.395 -3.429 4.835 1.00 81.69 114 ARG A C 1
ATOM 902 O O . ARG A 1 114 ? -2.073 -3.674 5.830 1.00 81.69 114 ARG A O 1
ATOM 909 N N . LEU A 1 115 ? -0.571 -2.381 4.760 1.00 80.06 115 LEU A N 1
ATOM 910 C CA . LEU A 1 115 ? -0.339 -1.447 5.866 1.00 80.06 115 LEU A CA 1
ATOM 911 C C . LEU A 1 115 ? -1.385 -0.338 5.963 1.00 80.06 115 LEU A C 1
ATOM 913 O O . LEU A 1 115 ? -1.587 0.185 7.055 1.00 80.06 115 LEU A O 1
ATOM 917 N N . TYR A 1 116 ? -2.045 0.029 4.863 1.00 81.75 116 TYR A N 1
ATOM 918 C CA . TYR A 1 116 ? -2.872 1.241 4.827 1.00 81.75 116 TYR A CA 1
ATOM 919 C C . TYR A 1 116 ? -4.267 1.066 4.232 1.00 81.75 116 TYR A C 1
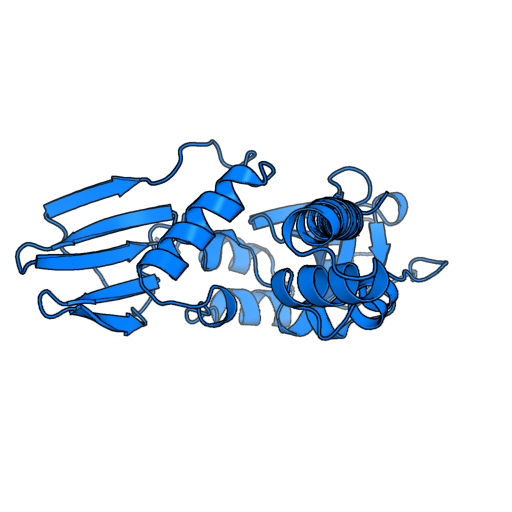ATOM 921 O O . TYR A 1 116 ? -5.088 1.984 4.328 1.00 81.75 116 TYR A O 1
ATOM 929 N N . LEU A 1 117 ? -4.553 -0.079 3.612 1.00 87.62 117 LEU A N 1
ATOM 930 C CA . LEU A 1 117 ? -5.902 -0.409 3.183 1.00 87.62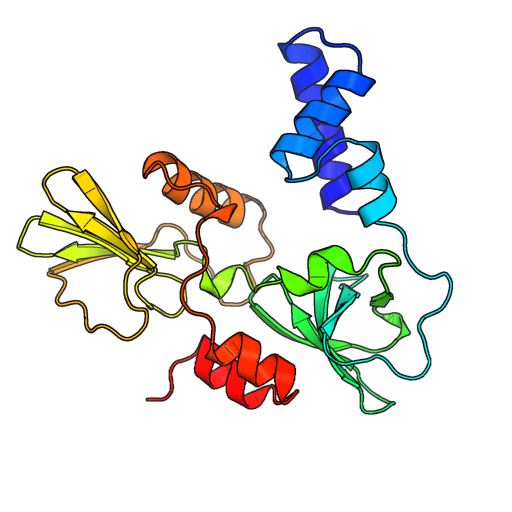 117 LEU A CA 1
ATOM 931 C C . LEU A 1 117 ? -6.699 -1.043 4.333 1.00 87.62 117 LEU A C 1
ATOM 933 O O . LEU A 1 117 ? -6.156 -1.877 5.065 1.00 87.62 117 LEU A O 1
ATOM 937 N N . PRO A 1 118 ? -7.984 -0.670 4.493 1.00 91.88 118 PRO A N 1
ATOM 938 C CA . PRO A 1 118 ? -8.844 -1.249 5.512 1.00 91.88 118 PRO A CA 1
ATOM 939 C C . PRO A 1 118 ? -9.090 -2.722 5.222 1.00 91.88 118 PRO A C 1
ATOM 941 O O . PRO A 1 118 ? -9.548 -3.081 4.141 1.00 91.88 118 PRO A O 1
ATOM 944 N N . TYR A 1 119 ? -8.827 -3.552 6.221 1.00 91.56 119 TYR A N 1
ATOM 945 C CA . TYR A 1 119 ? -9.145 -4.972 6.229 1.00 91.56 119 TYR A CA 1
ATOM 946 C C . TYR A 1 119 ? -10.482 -5.242 6.921 1.00 91.56 119 TYR A C 1
ATOM 948 O O . TYR A 1 119 ? -11.278 -6.060 6.454 1.00 91.56 119 TYR A O 1
ATOM 956 N N . GLY A 1 120 ? -10.754 -4.504 7.992 1.00 94.75 120 GLY A N 1
ATOM 957 C CA . GLY A 1 120 ? -11.999 -4.594 8.732 1.00 94.75 120 GLY A CA 1
ATOM 958 C C . GLY A 1 120 ? -12.303 -3.329 9.518 1.00 94.75 120 GLY A C 1
ATOM 959 O O . GLY A 1 120 ? -11.660 -2.287 9.351 1.00 94.75 120 GLY A O 1
ATOM 960 N N . ILE A 1 121 ? -13.327 -3.435 10.351 1.00 97.75 121 ILE A N 1
ATOM 961 C CA . ILE A 1 121 ? -13.843 -2.378 11.208 1.00 97.75 121 ILE A CA 1
ATOM 962 C C . ILE A 1 121 ? -14.160 -2.939 12.590 1.00 97.75 121 ILE A C 1
ATOM 964 O O . ILE A 1 121 ? -14.796 -3.982 12.712 1.00 97.75 121 ILE A O 1
ATOM 968 N N . TRP A 1 122 ? -13.718 -2.230 13.617 1.00 98.19 122 TRP A N 1
ATOM 969 C CA . TRP A 1 122 ? -14.073 -2.451 15.008 1.00 98.19 122 TRP A CA 1
ATOM 970 C C . TRP A 1 122 ? -15.169 -1.483 15.431 1.00 98.19 122 TRP A C 1
ATOM 972 O O . TRP A 1 122 ? -15.139 -0.299 15.077 1.00 98.19 122 TRP A O 1
ATOM 982 N N . TYR A 1 123 ? -16.115 -1.979 16.220 1.00 98.25 123 TYR A N 1
ATOM 983 C CA . TYR A 1 123 ? -17.202 -1.199 16.794 1.00 98.25 123 TYR A CA 1
ATOM 984 C C . TYR A 1 123 ? -16.982 -1.051 18.297 1.00 98.25 123 TYR A C 1
ATOM 986 O O . TYR A 1 123 ? -16.864 -2.038 19.022 1.00 98.25 123 TYR A O 1
ATOM 994 N N . LYS A 1 124 ? -16.927 0.190 18.779 1.00 97.81 124 LYS A N 1
ATOM 995 C CA . LYS A 1 124 ? -16.815 0.503 20.206 1.00 97.81 124 LYS A CA 1
ATOM 996 C C . LYS A 1 124 ? -18.197 0.679 20.830 1.00 97.81 124 LYS A C 1
ATOM 998 O O . LYS A 1 124 ? -19.157 1.064 20.164 1.00 97.81 124 LYS A O 1
ATOM 1003 N N . LYS A 1 125 ? -18.275 0.474 22.148 1.00 97.38 125 LYS A N 1
ATOM 1004 C CA . LYS A 1 125 ? -19.507 0.645 22.939 1.00 97.38 125 LYS A CA 1
ATOM 1005 C C . LYS A 1 125 ? -20.097 2.058 22.859 1.00 97.38 125 LYS A C 1
ATOM 1007 O O . LYS A 1 125 ? -21.308 2.216 22.941 1.00 97.38 125 LYS A O 1
ATOM 1012 N N . ASP A 1 126 ? -19.246 3.069 22.696 1.00 96.25 126 ASP A N 1
ATOM 1013 C CA . ASP A 1 126 ? -19.646 4.476 22.567 1.00 96.25 126 ASP A CA 1
ATOM 1014 C C . ASP A 1 126 ? -20.200 4.836 21.173 1.00 96.25 126 ASP A C 1
ATOM 1016 O O . ASP A 1 126 ? -20.599 5.974 20.961 1.00 96.25 126 ASP A O 1
ATOM 1020 N N . GLY A 1 127 ? -20.246 3.887 20.227 1.00 96.94 127 GLY A N 1
ATOM 1021 C CA . GLY A 1 127 ? -20.681 4.104 18.844 1.00 96.94 127 GLY A CA 1
ATOM 1022 C C . GLY A 1 127 ? -19.553 4.492 17.880 1.00 96.94 127 GLY A C 1
ATOM 1023 O O . GLY A 1 127 ? -19.783 4.552 16.668 1.00 96.94 127 GLY A O 1
ATOM 1024 N N . THR A 1 128 ? -18.335 4.713 18.383 1.00 97.44 128 THR A N 1
ATOM 1025 C CA . THR A 1 128 ? -17.147 4.955 17.558 1.00 97.44 128 THR A CA 1
ATOM 1026 C C . THR A 1 128 ? -16.834 3.725 16.719 1.00 97.44 128 THR A C 1
ATOM 1028 O O . THR A 1 128 ? -16.893 2.583 17.180 1.00 97.44 128 THR A O 1
ATOM 1031 N N . LYS A 1 129 ? -16.446 3.969 15.474 1.00 98.06 129 LYS A N 1
ATOM 1032 C CA . LYS A 1 129 ? -16.008 2.951 14.524 1.00 98.06 129 LYS A CA 1
ATOM 1033 C C . LYS A 1 129 ? -14.530 3.135 14.244 1.00 98.06 129 LYS A C 1
ATOM 1035 O O . LYS A 1 129 ? -14.095 4.264 14.043 1.00 98.06 129 LYS A O 1
ATOM 1040 N N . VAL A 1 130 ? -13.767 2.053 14.181 1.00 96.94 130 VAL A N 1
ATOM 1041 C CA . VAL A 1 130 ? -12.331 2.109 13.883 1.00 96.94 130 VAL A CA 1
ATOM 1042 C C . VAL A 1 130 ? -12.030 1.171 12.728 1.00 96.94 130 VAL A C 1
ATOM 1044 O O . VAL A 1 130 ? -12.189 -0.036 12.859 1.00 96.94 130 VAL A O 1
ATOM 1047 N N . LEU A 1 131 ? -11.608 1.706 11.586 1.00 96.00 131 LEU A N 1
ATOM 1048 C CA . LEU A 1 131 ? -11.039 0.880 10.527 1.00 96.00 131 LEU A CA 1
ATOM 1049 C C . LEU A 1 131 ? -9.684 0.340 10.997 1.00 96.00 131 LEU A C 1
ATOM 1051 O O . LEU A 1 131 ? -8.898 1.083 11.588 1.00 96.00 131 LEU A O 1
ATOM 1055 N N . PHE A 1 132 ? -9.380 -0.914 10.671 1.00 92.88 132 PHE A N 1
ATOM 1056 C CA . PHE A 1 132 ? -8.079 -1.533 10.933 1.00 92.88 132 PHE A CA 1
ATOM 1057 C C . PHE A 1 132 ? -7.509 -2.197 9.673 1.00 92.88 132 PHE A C 1
ATOM 1059 O O . PHE A 1 132 ? -8.255 -2.624 8.788 1.00 92.88 132 PHE A O 1
ATOM 1066 N N . ASN A 1 133 ? -6.179 -2.257 9.560 1.00 89.06 133 ASN A N 1
ATOM 1067 C CA . ASN A 1 133 ? -5.481 -2.892 8.437 1.00 89.06 133 ASN A CA 1
ATOM 1068 C C . ASN A 1 133 ? -5.338 -4.408 8.655 1.00 89.06 133 ASN A C 1
ATOM 1070 O O . ASN A 1 133 ? -5.789 -4.951 9.659 1.00 89.06 133 ASN A O 1
ATOM 1074 N N . ARG A 1 134 ? -4.692 -5.141 7.741 1.00 84.88 134 ARG A N 1
ATOM 1075 C CA . ARG A 1 134 ? -4.578 -6.608 7.891 1.00 84.88 134 ARG A CA 1
ATOM 1076 C C . ARG A 1 134 ? -3.798 -7.045 9.129 1.00 84.88 134 ARG A C 1
ATOM 1078 O O . ARG A 1 134 ? -3.972 -8.168 9.592 1.00 84.88 134 ARG A O 1
ATOM 1085 N N . ASN A 1 135 ? -2.920 -6.188 9.628 1.00 82.06 135 ASN A N 1
ATOM 1086 C CA . ASN A 1 135 ? -2.141 -6.467 10.828 1.00 82.06 135 ASN A CA 1
ATOM 1087 C C . ASN A 1 135 ? -2.945 -6.160 12.089 1.00 82.06 135 ASN A C 1
ATOM 1089 O O . ASN A 1 135 ? -2.386 -6.220 13.174 1.00 82.06 135 ASN A O 1
ATOM 1093 N N . TYR A 1 136 ? -4.235 -5.838 11.939 1.00 88.69 136 TYR A N 1
ATOM 1094 C CA . TYR A 1 136 ? -5.102 -5.394 13.017 1.00 88.69 136 TYR A CA 1
ATOM 1095 C C . TYR A 1 136 ? -4.565 -4.131 13.694 1.00 88.69 136 TYR A C 1
ATOM 1097 O O . TYR A 1 136 ? -4.788 -3.914 14.875 1.00 88.69 136 TYR A O 1
ATOM 1105 N N . ASN A 1 137 ? -3.880 -3.266 12.941 1.00 88.69 137 ASN A N 1
ATOM 1106 C CA . ASN A 1 137 ? -3.513 -1.947 13.442 1.00 88.69 137 ASN A CA 1
ATOM 1107 C C . ASN A 1 137 ? -4.626 -0.951 13.078 1.00 88.69 137 ASN A C 1
ATOM 1109 O O . ASN A 1 137 ? -5.055 -0.937 11.914 1.00 88.69 137 ASN A O 1
ATOM 1113 N N . PRO A 1 138 ? -5.073 -0.102 14.020 1.00 91.88 138 PRO A N 1
ATOM 1114 C CA . PRO A 1 138 ? -5.972 1.017 13.754 1.00 91.88 138 PRO A CA 1
ATOM 1115 C C . PRO A 1 138 ? -5.465 1.904 12.617 1.00 91.88 138 PRO A C 1
ATOM 1117 O O . PRO A 1 138 ? -4.277 2.228 12.5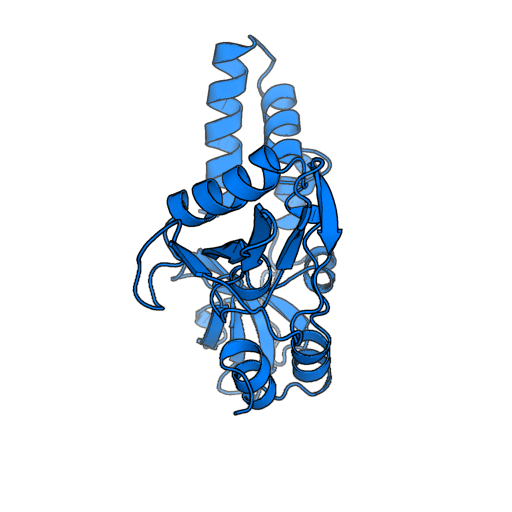59 1.00 91.88 138 PRO A O 1
ATOM 1120 N N . ILE A 1 139 ? -6.371 2.323 11.732 1.00 91.62 139 ILE A N 1
ATOM 1121 C CA . ILE A 1 139 ? -6.044 3.204 10.604 1.00 91.62 139 ILE A CA 1
ATOM 1122 C C . ILE A 1 139 ? -6.783 4.543 10.680 1.00 91.62 139 ILE A C 1
ATOM 1124 O O . ILE A 1 139 ? -6.177 5.605 10.531 1.00 91.62 139 ILE A O 1
ATOM 1128 N N . TRP A 1 140 ? -8.085 4.489 10.949 1.00 94.12 140 TRP A N 1
ATOM 1129 C CA . TRP A 1 140 ? -8.984 5.636 10.966 1.00 94.12 140 TRP A CA 1
ATOM 1130 C C . TRP A 1 140 ? -10.085 5.398 11.985 1.00 94.12 140 TRP A C 1
ATOM 1132 O O . TRP A 1 140 ? -10.682 4.323 12.014 1.00 94.12 140 TRP A O 1
ATOM 1142 N N . SER A 1 141 ? -10.400 6.425 12.759 1.00 95.50 141 SER A N 1
ATOM 1143 C CA . SER A 1 141 ? -11.509 6.439 13.700 1.00 95.50 141 SER A CA 1
ATOM 1144 C C . SER A 1 141 ? -12.612 7.340 13.164 1.00 95.50 141 SER A C 1
ATOM 1146 O O . SER A 1 141 ? -12.335 8.386 12.579 1.00 95.50 141 SER A O 1
ATOM 1148 N N . LYS A 1 142 ? -13.863 6.939 13.379 1.00 97.56 142 LYS A N 1
ATOM 1149 C CA . LYS A 1 142 ? -15.050 7.747 13.119 1.00 97.56 142 LYS A CA 1
ATOM 1150 C C . LYS A 1 142 ? -15.910 7.810 14.369 1.00 97.56 142 LYS A C 1
ATOM 1152 O O . LYS A 1 142 ? -16.376 6.768 14.835 1.00 97.56 142 LYS A O 1
ATOM 1157 N N . SER A 1 143 ? -16.098 9.012 14.904 1.00 96.62 143 SER A N 1
ATOM 1158 C CA . SER A 1 143 ? -16.935 9.249 16.080 1.00 96.62 143 SER A CA 1
ATOM 1159 C C . SER A 1 143 ? -18.422 9.001 15.767 1.00 96.62 143 SER A C 1
ATOM 1161 O O . SER A 1 143 ? -18.805 8.964 14.589 1.00 96.62 143 SER A O 1
ATOM 1163 N N . PRO A 1 144 ? -19.283 8.846 16.791 1.00 95.75 144 PRO A N 1
ATOM 1164 C CA . PRO A 1 144 ? -20.734 8.741 16.602 1.00 95.75 144 PRO A CA 1
ATOM 1165 C C . PRO A 1 144 ? -21.327 9.936 15.845 1.00 95.75 144 PRO A C 1
ATOM 1167 O O . PRO A 1 144 ? -22.229 9.756 15.028 1.00 95.75 144 PRO A O 1
ATOM 1170 N N . ASP A 1 145 ? -20.756 11.125 16.052 1.00 94.94 145 ASP A N 1
ATOM 1171 C CA . ASP A 1 145 ? -21.156 12.376 15.397 1.00 94.94 145 ASP A CA 1
ATOM 1172 C C . ASP A 1 145 ? -20.625 12.496 13.957 1.00 94.94 145 ASP A C 1
ATOM 1174 O O . ASP A 1 145 ? -20.956 13.428 13.226 1.00 94.94 145 ASP A O 1
ATOM 1178 N N . GLY A 1 146 ? -19.816 11.527 13.517 1.00 93.62 146 GLY A N 1
ATOM 1179 C CA . GLY A 1 146 ? -19.326 11.416 12.149 1.00 93.62 146 GLY A CA 1
ATOM 1180 C C . GLY A 1 146 ? -17.971 12.069 11.887 1.00 93.62 146 GLY A C 1
ATOM 1181 O O . GLY A 1 146 ? -17.528 12.031 10.739 1.00 93.62 146 GLY A O 1
ATOM 1182 N N . GLU A 1 147 ? -17.302 12.608 12.909 1.00 95.69 147 GLU A N 1
ATOM 1183 C CA . GLU A 1 147 ? -15.945 13.155 12.798 1.00 95.69 147 GLU A CA 1
ATOM 1184 C C . GLU A 1 147 ? -14.940 12.040 12.508 1.00 95.69 147 GLU A C 1
ATOM 1186 O O . GLU A 1 147 ? -14.985 10.983 13.137 1.00 95.69 147 GLU A O 1
ATOM 1191 N N . ILE A 1 148 ? -14.030 12.277 11.560 1.00 95.50 148 ILE A N 1
ATOM 1192 C CA . ILE A 1 148 ? -13.045 11.293 11.108 1.00 95.50 148 ILE A CA 1
ATOM 1193 C C . ILE A 1 148 ? -11.641 11.774 11.435 1.00 95.50 148 ILE A C 1
ATOM 1195 O O . ILE A 1 148 ? -11.253 12.880 11.065 1.00 95.50 148 ILE A O 1
ATOM 1199 N N . SER A 1 149 ? -10.855 10.913 12.074 1.00 92.62 149 SER A N 1
ATOM 1200 C CA . SER A 1 149 ? -9.480 11.209 12.468 1.00 92.62 149 SER A CA 1
ATOM 1201 C C . SER A 1 149 ? -8.560 10.007 12.268 1.00 92.62 149 SER A C 1
ATOM 1203 O O . SER A 1 149 ? -8.993 8.852 12.277 1.00 92.62 149 SER A O 1
ATOM 1205 N N . LYS A 1 150 ? -7.269 10.277 12.048 1.00 90.88 150 LYS A N 1
ATOM 1206 C CA . LYS A 1 150 ? -6.249 9.225 11.952 1.00 90.88 150 LYS A CA 1
ATOM 1207 C C . LYS A 1 150 ? -6.086 8.550 13.308 1.00 90.88 150 LYS A C 1
ATOM 1209 O O . LYS A 1 150 ? -5.952 9.239 14.318 1.00 90.88 150 LYS A O 1
ATOM 1214 N N . SER A 1 151 ? -6.055 7.223 13.317 1.00 89.19 151 SER A N 1
ATOM 1215 C CA . SER A 1 151 ? -5.795 6.454 14.535 1.00 89.19 151 SER A CA 1
ATOM 1216 C C . SER A 1 151 ? -4.291 6.269 14.748 1.00 89.19 151 SER A C 1
ATOM 1218 O O . SER A 1 151 ? -3.518 6.202 13.789 1.00 89.19 151 SER A O 1
ATOM 1220 N N . ASP A 1 152 ? -3.869 6.157 16.007 1.00 86.00 152 ASP A N 1
ATOM 1221 C CA . ASP A 1 152 ? -2.521 5.692 16.332 1.00 86.00 152 ASP A CA 1
ATOM 1222 C C . ASP A 1 152 ? -2.452 4.173 16.080 1.00 86.00 152 ASP A C 1
ATOM 1224 O O . ASP A 1 152 ? -3.213 3.433 16.699 1.00 86.00 152 ASP A O 1
ATOM 1228 N N . PRO A 1 153 ? -1.566 3.664 15.203 1.00 83.88 153 PRO A N 1
ATOM 1229 C CA . PRO A 1 153 ? -1.475 2.230 14.918 1.00 83.88 153 PRO A CA 1
ATOM 1230 C C . PRO A 1 153 ? -1.117 1.367 16.131 1.00 83.88 153 PRO A C 1
ATOM 1232 O O . PRO A 1 153 ? -1.273 0.152 16.056 1.00 83.88 153 PRO A O 1
ATOM 1235 N N . LYS A 1 154 ? -0.599 1.962 17.212 1.00 82.81 154 LYS A N 1
ATOM 1236 C CA . LYS A 1 154 ? -0.235 1.257 18.446 1.00 82.81 154 LYS A CA 1
ATOM 1237 C C . LYS A 1 154 ? -1.297 1.373 19.537 1.00 82.81 154 LYS A C 1
ATOM 1239 O O . LYS A 1 154 ? -1.119 0.785 20.602 1.00 82.81 154 LYS A O 1
ATOM 1244 N N . MET A 1 155 ? -2.375 2.133 19.316 1.00 85.81 155 MET A N 1
ATOM 1245 C CA . MET A 1 155 ? -3.401 2.277 20.343 1.00 85.81 155 MET A CA 1
ATOM 1246 C C . MET A 1 155 ? -4.149 0.962 20.535 1.00 85.81 155 MET A C 1
ATOM 1248 O O . MET A 1 155 ? -4.588 0.322 19.578 1.00 85.81 155 MET A O 1
ATOM 1252 N N . TRP A 1 156 ? -4.349 0.599 21.796 1.00 90.19 156 TRP A N 1
ATOM 1253 C CA . TRP A 1 156 ? -5.297 -0.443 22.140 1.00 90.19 156 TRP A CA 1
ATOM 1254 C C . TRP A 1 156 ? -6.720 0.044 21.850 1.00 90.19 156 TRP A C 1
ATOM 1256 O O . TRP A 1 156 ? -7.102 1.145 22.257 1.00 90.19 156 TRP A O 1
ATOM 1266 N N . VAL A 1 157 ? -7.511 -0.776 21.158 1.00 91.94 157 VAL A N 1
ATOM 1267 C CA . VAL A 1 157 ? -8.919 -0.488 20.869 1.00 91.94 157 VAL A CA 1
ATOM 1268 C C . VAL A 1 157 ? -9.782 -1.486 21.624 1.00 91.94 157 VAL A C 1
ATOM 1270 O O . VAL A 1 157 ? -9.803 -2.667 21.301 1.00 91.94 157 VAL A O 1
ATOM 1273 N N . ASP A 1 158 ? -10.513 -0.992 22.621 1.00 94.25 158 ASP A N 1
ATOM 1274 C CA . ASP A 1 158 ? -11.533 -1.767 23.327 1.00 94.25 158 ASP A CA 1
ATOM 1275 C C . ASP A 1 158 ? -12.822 -1.802 22.488 1.00 94.25 158 ASP A C 1
ATOM 1277 O O . ASP A 1 158 ? -13.618 -0.854 22.495 1.00 94.25 158 ASP A O 1
ATOM 1281 N N . PHE A 1 159 ? -12.964 -2.849 21.671 1.00 96.25 159 PHE A N 1
ATOM 1282 C CA . PHE A 1 159 ? -14.101 -3.058 20.777 1.00 96.25 159 PHE A CA 1
ATOM 1283 C C . PHE A 1 159 ? -15.035 -4.147 21.307 1.00 96.25 159 PHE A C 1
ATOM 1285 O O . PHE A 1 159 ? -14.616 -5.073 21.993 1.00 96.25 159 PHE A O 1
ATOM 1292 N N . ILE A 1 160 ? -16.318 -4.025 20.972 1.00 97.69 160 ILE A N 1
ATOM 1293 C CA . ILE A 1 160 ? -17.368 -4.971 21.375 1.00 97.69 160 ILE A CA 1
ATOM 1294 C C . ILE A 1 160 ? -17.843 -5.862 20.224 1.00 97.69 160 ILE A C 1
ATOM 1296 O O . ILE A 1 160 ? -18.511 -6.859 20.475 1.00 97.69 160 ILE A O 1
ATOM 1300 N N . ASP A 1 161 ? -17.533 -5.483 18.984 1.00 97.56 161 ASP A N 1
ATOM 1301 C CA . ASP A 1 161 ? -17.867 -6.232 17.773 1.00 97.56 161 ASP A CA 1
ATOM 1302 C C . ASP A 1 161 ? -16.887 -5.874 16.648 1.00 97.56 161 ASP A C 1
ATOM 1304 O O . ASP A 1 161 ? -16.271 -4.796 16.660 1.00 97.56 161 ASP A O 1
ATOM 1308 N N . ASP A 1 162 ? -16.752 -6.754 15.663 1.00 96.69 162 ASP A N 1
ATOM 1309 C CA . ASP A 1 162 ? -15.890 -6.556 14.509 1.00 96.69 162 ASP A CA 1
ATOM 1310 C C . ASP A 1 162 ? -16.501 -7.086 13.210 1.00 96.69 162 ASP A C 1
ATOM 1312 O O . ASP A 1 162 ? -17.375 -7.948 13.173 1.00 96.69 162 ASP A O 1
ATOM 1316 N N . LYS A 1 163 ? -16.042 -6.525 12.093 1.00 96.25 163 LYS A N 1
ATOM 1317 C CA . LYS A 1 163 ? -16.406 -7.002 10.762 1.00 96.25 163 LYS A CA 1
ATOM 1318 C C . LYS A 1 163 ? -15.210 -6.944 9.830 1.00 96.25 163 LYS A C 1
ATOM 1320 O O . LYS A 1 163 ? -14.588 -5.897 9.661 1.00 96.25 163 LYS A O 1
ATOM 1325 N N . ILE A 1 164 ? -14.964 -8.049 9.137 1.00 93.88 164 ILE A N 1
ATOM 1326 C CA . ILE A 1 164 ? -13.954 -8.156 8.082 1.00 93.88 164 ILE A CA 1
ATOM 1327 C C . ILE A 1 164 ? -14.607 -7.869 6.720 1.00 93.88 164 ILE A C 1
ATOM 1329 O O . ILE A 1 164 ? -15.713 -8.330 6.436 1.00 93.88 164 ILE A O 1
ATOM 1333 N N . PHE A 1 165 ? -13.946 -7.080 5.867 1.00 90.88 165 PHE A N 1
ATOM 1334 C CA . PHE A 1 165 ? -14.492 -6.692 4.557 1.00 90.88 165 PHE A CA 1
ATOM 1335 C C . PHE A 1 165 ? -14.248 -7.722 3.456 1.00 90.88 165 PHE A C 1
ATOM 1337 O O . PHE A 1 165 ? -15.002 -7.774 2.484 1.00 90.88 165 PHE A O 1
ATOM 1344 N N . TYR A 1 166 ? -13.182 -8.506 3.577 1.00 84.31 166 TYR A N 1
ATOM 1345 C CA . TYR A 1 166 ? -12.806 -9.525 2.607 1.00 84.31 166 TYR A CA 1
ATOM 1346 C C . TYR A 1 166 ? -11.998 -10.627 3.283 1.00 84.31 166 TYR A C 1
ATOM 1348 O O . TYR A 1 166 ? -11.157 -10.360 4.133 1.00 84.31 166 TYR A O 1
ATOM 1356 N N . GLU A 1 167 ? -12.211 -11.866 2.864 1.00 72.88 167 GLU A N 1
ATOM 1357 C CA . GLU A 1 167 ? -11.446 -13.017 3.335 1.00 72.88 167 GLU A CA 1
ATOM 1358 C C . GLU A 1 167 ? -10.372 -13.411 2.316 1.00 72.88 167 GLU A C 1
ATOM 1360 O O . GLU A 1 167 ? -10.493 -13.164 1.116 1.00 72.88 167 GLU A O 1
ATOM 1365 N N . GLY A 1 168 ? -9.290 -14.014 2.800 1.00 60.53 168 GLY A N 1
ATOM 1366 C CA . GLY A 1 168 ? -8.199 -14.500 1.961 1.00 60.53 168 GLY A CA 1
ATOM 1367 C C . GLY A 1 168 ? -6.991 -14.878 2.805 1.00 60.53 168 GLY A C 1
ATOM 1368 O O . GLY A 1 168 ? -6.661 -14.182 3.770 1.00 60.53 168 GLY A O 1
ATOM 1369 N N . THR A 1 169 ? -6.333 -15.987 2.471 1.00 54.81 169 THR A N 1
ATOM 1370 C CA . THR A 1 169 ? -4.998 -16.287 3.003 1.00 54.81 169 THR A CA 1
ATOM 1371 C C . THR A 1 169 ? -3.995 -15.240 2.498 1.00 54.81 169 THR A C 1
ATOM 1373 O O . THR A 1 169 ? -4.275 -14.486 1.562 1.00 54.81 169 THR A O 1
ATOM 1376 N N . SER A 1 170 ? -2.825 -15.160 3.132 1.00 50.59 170 SER A N 1
ATOM 1377 C CA . SER A 1 170 ? -1.763 -14.170 2.881 1.00 50.59 170 SER A CA 1
ATOM 1378 C C . SER A 1 170 ? -1.313 -14.017 1.417 1.00 50.59 170 SER A C 1
ATOM 1380 O O . SER A 1 170 ? -0.646 -13.036 1.110 1.00 50.59 170 SER A O 1
ATOM 1382 N N . LEU A 1 171 ? -1.694 -14.936 0.526 1.00 49.28 171 LEU A N 1
ATOM 1383 C CA . LEU A 1 171 ? -1.279 -15.002 -0.878 1.00 49.28 171 LEU A CA 1
ATOM 1384 C C . LEU A 1 171 ? -2.244 -14.302 -1.864 1.00 49.28 171 LEU A C 1
ATOM 1386 O O . LEU A 1 171 ? -1.919 -14.180 -3.037 1.00 49.28 171 LEU A O 1
ATOM 1390 N N . TYR A 1 172 ? -3.423 -13.829 -1.427 1.00 48.84 172 TYR A N 1
ATOM 1391 C CA . TYR A 1 172 ? -4.495 -13.358 -2.334 1.00 48.84 172 TYR A CA 1
ATOM 1392 C C . TYR A 1 172 ? -4.639 -11.837 -2.494 1.00 48.84 172 TYR A C 1
ATOM 1394 O O . TYR A 1 172 ? -5.580 -11.374 -3.143 1.00 48.84 172 TYR A O 1
ATOM 1402 N N . TRP A 1 173 ? -3.687 -11.038 -2.002 1.00 51.94 173 TRP A N 1
ATOM 1403 C CA . TRP A 1 173 ? -3.592 -9.603 -2.346 1.00 51.94 173 TRP A CA 1
ATOM 1404 C C . TRP A 1 173 ? -3.430 -9.356 -3.858 1.00 51.94 173 TRP A C 1
ATOM 1406 O O . TRP A 1 173 ? -3.522 -8.226 -4.337 1.00 51.94 173 TRP A O 1
ATOM 1416 N N . ASP A 1 174 ? -3.256 -10.444 -4.604 1.00 54.16 174 ASP A N 1
ATOM 1417 C CA . ASP A 1 174 ? -3.274 -10.565 -6.049 1.00 54.16 174 ASP A CA 1
ATOM 1418 C C . ASP A 1 174 ? -4.612 -10.243 -6.707 1.00 54.16 174 ASP A C 1
ATOM 1420 O O . ASP A 1 174 ? -4.636 -9.995 -7.913 1.00 54.16 174 ASP A O 1
ATOM 1424 N N . HIS A 1 175 ? -5.723 -10.215 -5.962 1.00 64.06 175 HIS A N 1
ATOM 1425 C CA . HIS A 1 175 ? -7.032 -10.025 -6.572 1.00 64.06 175 HIS A CA 1
ATOM 1426 C C . HIS A 1 175 ? -7.419 -8.533 -6.640 1.00 64.06 175 HIS A C 1
ATOM 1428 O O . HIS A 1 175 ? -7.732 -7.941 -5.603 1.00 64.06 175 HIS A O 1
ATOM 1434 N N . PRO A 1 176 ? -7.518 -7.910 -7.838 1.00 70.19 176 PRO A N 1
ATOM 1435 C CA . PRO A 1 176 ? -7.857 -6.485 -7.983 1.00 70.19 176 PRO A CA 1
ATOM 1436 C C . PRO A 1 176 ? -9.149 -6.083 -7.258 1.00 70.19 176 PRO A C 1
ATOM 1438 O O . PRO A 1 176 ? -9.250 -4.984 -6.722 1.00 70.19 176 PRO A O 1
ATOM 1441 N N . LYS A 1 177 ? -10.098 -7.023 -7.156 1.00 77.00 177 LYS A N 1
ATOM 1442 C CA . LYS A 1 177 ? -11.353 -6.860 -6.406 1.00 77.00 177 LYS A CA 1
ATOM 1443 C C . LYS A 1 177 ? -11.147 -6.513 -4.926 1.00 77.00 177 LYS A C 1
ATOM 1445 O O . LYS A 1 177 ? -11.923 -5.733 -4.394 1.00 77.00 177 LYS A O 1
ATOM 1450 N N . ILE A 1 178 ? -10.130 -7.060 -4.255 1.00 80.44 178 ILE A N 1
ATOM 1451 C CA . ILE A 1 178 ? -9.869 -6.760 -2.835 1.00 80.44 178 ILE A CA 1
ATOM 1452 C C . ILE A 1 178 ? -9.417 -5.307 -2.679 1.00 80.44 178 ILE A C 1
ATOM 1454 O O . ILE A 1 178 ? -9.916 -4.588 -1.816 1.00 80.44 178 ILE A O 1
ATOM 1458 N N . ILE A 1 179 ? -8.523 -4.854 -3.561 1.00 80.50 179 ILE A N 1
ATOM 1459 C CA . ILE A 1 179 ? -8.059 -3.463 -3.588 1.00 80.50 179 ILE A CA 1
ATOM 1460 C C . ILE A 1 179 ? -9.241 -2.522 -3.851 1.00 80.50 179 ILE A C 1
ATOM 1462 O O . ILE A 1 179 ? -9.353 -1.485 -3.202 1.00 80.50 179 ILE A O 1
ATOM 1466 N N . GLU A 1 180 ? -10.135 -2.883 -4.773 1.00 83.94 180 GLU A N 1
ATOM 1467 C CA . GLU A 1 180 ? -11.355 -2.121 -5.060 1.00 83.94 180 GLU A CA 1
ATOM 1468 C C . GLU A 1 180 ? -12.296 -2.050 -3.850 1.00 83.94 180 GLU A C 1
ATOM 1470 O O . GLU A 1 180 ? -12.755 -0.959 -3.514 1.00 83.94 180 GLU A O 1
ATOM 1475 N N . ILE A 1 181 ? -12.536 -3.169 -3.155 1.00 88.44 181 ILE A N 1
ATOM 1476 C CA . ILE A 1 181 ? -13.355 -3.211 -1.932 1.00 88.44 181 ILE A CA 1
ATOM 1477 C C . ILE A 1 181 ? -12.757 -2.298 -0.860 1.00 88.44 181 ILE A C 1
ATOM 1479 O O . ILE A 1 181 ? -13.453 -1.439 -0.322 1.00 88.44 181 ILE A O 1
ATOM 1483 N N . ALA A 1 182 ? -11.463 -2.437 -0.576 1.00 88.50 182 ALA A N 1
ATOM 1484 C CA . ALA A 1 182 ? -10.817 -1.665 0.476 1.00 88.50 182 ALA A CA 1
ATOM 1485 C C . ALA A 1 182 ? -10.770 -0.161 0.150 1.00 88.50 182 ALA A C 1
ATOM 1487 O O . ALA A 1 182 ? -11.028 0.678 1.013 1.00 88.50 182 ALA A O 1
ATOM 1488 N N . LYS A 1 183 ? -10.512 0.205 -1.114 1.00 87.94 183 LYS A N 1
ATOM 1489 C CA . LYS A 1 183 ? -10.600 1.603 -1.568 1.00 87.94 183 LYS A CA 1
ATOM 1490 C C . LYS A 1 183 ? -12.019 2.144 -1.462 1.00 87.94 183 LYS A C 1
ATOM 1492 O O . LYS A 1 183 ? -12.188 3.288 -1.055 1.00 87.94 183 LYS A O 1
ATOM 1497 N N . LYS A 1 184 ? -13.027 1.335 -1.796 1.00 90.56 184 LYS A N 1
ATOM 1498 C CA . LYS A 1 184 ? -14.430 1.722 -1.654 1.00 90.56 184 LYS A CA 1
ATOM 1499 C C . LYS A 1 184 ? -14.785 2.021 -0.199 1.00 90.56 184 LYS A C 1
ATOM 1501 O O . LYS A 1 184 ? -15.407 3.040 0.044 1.00 90.56 184 LYS A O 1
ATOM 1506 N N . VAL A 1 185 ? -14.320 1.217 0.759 1.00 93.69 185 VAL A N 1
ATOM 1507 C CA . VAL A 1 185 ? -14.531 1.493 2.192 1.00 93.69 185 VAL A CA 1
ATOM 1508 C C . VAL A 1 185 ? -13.967 2.860 2.592 1.00 93.69 185 VAL A C 1
ATOM 1510 O O . VAL A 1 185 ? -14.652 3.615 3.277 1.00 93.69 185 VAL A O 1
ATOM 1513 N N . LEU A 1 186 ? -12.751 3.203 2.148 1.00 92.19 186 LEU A N 1
ATOM 1514 C CA . LEU A 1 186 ? -12.170 4.527 2.412 1.00 92.19 186 LEU A CA 1
ATOM 1515 C C . LEU A 1 186 ? -13.020 5.645 1.794 1.00 92.19 186 LEU A C 1
ATOM 1517 O O . LEU A 1 186 ? -13.335 6.619 2.472 1.00 92.19 186 LEU A O 1
ATOM 1521 N N . LEU A 1 187 ? -13.448 5.479 0.541 1.00 92.00 187 LEU A N 1
ATOM 1522 C CA . LEU A 1 187 ? -14.286 6.461 -0.151 1.00 92.00 187 LEU A CA 1
ATOM 1523 C C . LEU A 1 187 ? -15.667 6.625 0.501 1.00 92.00 187 LEU A C 1
ATOM 1525 O O . LEU A 1 187 ? -16.136 7.751 0.631 1.00 92.00 187 LEU A O 1
ATOM 1529 N N . ASP A 1 188 ? -16.283 5.539 0.970 1.00 93.50 188 ASP A N 1
ATOM 1530 C CA . ASP A 1 188 ? -17.552 5.561 1.711 1.00 93.50 188 ASP A CA 1
ATOM 1531 C C . ASP A 1 188 ? -17.398 6.273 3.073 1.00 93.50 188 ASP A C 1
ATOM 1533 O O . ASP A 1 188 ? -18.360 6.808 3.629 1.00 93.50 188 ASP A O 1
ATOM 1537 N N . TRP A 1 189 ? -16.175 6.318 3.608 1.00 93.75 189 TRP A N 1
ATOM 1538 C CA . TRP A 1 189 ? -15.805 7.137 4.761 1.00 93.75 189 TRP A CA 1
ATOM 1539 C C . TRP A 1 189 ? -15.423 8.574 4.379 1.00 93.75 189 TRP A C 1
ATOM 1541 O O . TRP A 1 189 ? -15.161 9.373 5.262 1.00 93.75 189 TRP A O 1
ATOM 1551 N N . GLY A 1 190 ? -15.398 8.950 3.100 1.00 91.56 190 GLY A N 1
ATOM 1552 C CA . GLY A 1 190 ? -14.934 10.274 2.670 1.00 91.56 190 GLY A CA 1
ATOM 1553 C C . GLY A 1 190 ? -13.415 10.455 2.764 1.00 91.56 190 GLY A C 1
ATOM 1554 O O . GLY A 1 190 ? -12.928 11.582 2.768 1.00 91.56 190 GLY A O 1
ATOM 1555 N N . ILE A 1 191 ? -12.661 9.356 2.833 1.00 89.81 191 ILE A N 1
ATOM 1556 C CA . ILE A 1 191 ? -11.199 9.339 2.891 1.00 89.81 191 ILE A CA 1
ATOM 1557 C C . ILE A 1 191 ? -10.659 9.012 1.498 1.00 89.81 191 ILE A C 1
ATOM 1559 O O . ILE A 1 191 ? -10.987 7.982 0.903 1.00 89.81 191 ILE A O 1
ATOM 1563 N N . SER A 1 192 ? -9.776 9.861 0.972 1.00 84.75 192 SER A N 1
ATOM 1564 C CA . SER A 1 192 ? -9.044 9.526 -0.249 1.00 84.75 192 SER A CA 1
ATOM 1565 C C . SER A 1 192 ? -8.081 8.366 0.026 1.00 84.75 192 SER A C 1
ATOM 1567 O O . SER A 1 192 ? -7.323 8.424 0.996 1.00 84.75 192 SER A O 1
ATOM 1569 N N . PRO A 1 193 ? -7.980 7.353 -0.853 1.00 75.00 193 PRO A N 1
ATOM 1570 C CA . PRO A 1 193 ? -6.963 6.309 -0.727 1.00 75.00 193 PRO A CA 1
ATOM 1571 C C . PRO A 1 193 ? -5.520 6.832 -0.656 1.00 75.00 193 PRO A C 1
ATOM 1573 O O . PRO A 1 193 ? -4.639 6.123 -0.180 1.00 75.00 193 PRO A O 1
ATOM 1576 N N . LYS A 1 194 ? -5.271 8.065 -1.122 1.00 69.69 194 LYS A N 1
ATOM 1577 C CA . LYS A 1 194 ? -3.965 8.740 -1.024 1.00 69.69 194 LYS A CA 1
ATOM 1578 C C . LYS A 1 194 ? -3.691 9.332 0.363 1.00 69.69 194 LYS A C 1
ATOM 1580 O O . LYS A 1 194 ? -2.531 9.499 0.722 1.00 69.69 194 LYS A O 1
ATOM 1585 N N . ASP A 1 195 ? -4.741 9.615 1.130 1.00 73.56 195 ASP A N 1
ATOM 1586 C CA . ASP A 1 195 ? -4.665 10.254 2.450 1.00 73.56 195 ASP A CA 1
ATOM 1587 C C . ASP A 1 195 ? -4.477 9.244 3.581 1.00 73.56 195 ASP A C 1
ATOM 1589 O O . ASP A 1 195 ? -4.298 9.645 4.734 1.00 73.56 195 ASP A O 1
ATOM 1593 N N . SER A 1 196 ? -4.444 7.949 3.247 1.00 64.44 196 SER A N 1
ATOM 1594 C CA . SER A 1 196 ? -4.114 6.853 4.154 1.00 64.44 196 SER A CA 1
ATOM 1595 C C . SER A 1 196 ? -2.597 6.578 4.212 1.00 64.44 196 SER A C 1
ATOM 1597 O O . SER A 1 196 ? -2.140 5.552 3.716 1.00 64.44 196 SER A O 1
ATOM 1599 N N . PRO A 1 197 ? -1.765 7.439 4.828 1.00 57.94 197 PRO A N 1
ATOM 1600 C CA . PRO A 1 197 ? -0.543 6.969 5.441 1.00 57.94 197 PRO A CA 1
ATOM 1601 C C . PRO A 1 197 ? -0.720 7.100 6.946 1.00 57.94 197 PRO A C 1
ATOM 1603 O O . PRO A 1 197 ? -0.603 8.182 7.535 1.00 57.94 197 PRO A O 1
ATOM 1606 N N . ILE A 1 198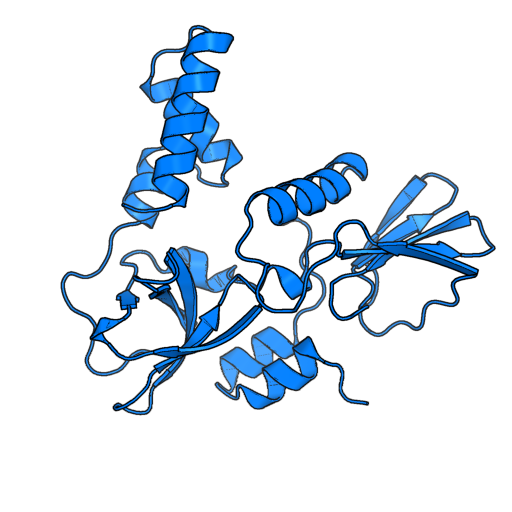 ? -1.030 5.962 7.556 1.00 57.75 198 ILE A N 1
ATOM 1607 C CA . ILE A 1 198 ? -0.716 5.725 8.957 1.00 57.75 198 ILE A CA 1
ATOM 1608 C C . ILE A 1 198 ? 0.796 5.842 9.104 1.00 57.75 198 ILE A C 1
ATOM 1610 O O . ILE A 1 198 ? 1.546 5.570 8.164 1.00 57.75 198 ILE A O 1
ATOM 1614 N N . ASN A 1 199 ? 1.232 6.235 10.292 1.00 57.97 199 ASN A N 1
ATOM 1615 C CA . ASN A 1 199 ? 2.619 6.238 10.707 1.00 57.97 199 ASN A CA 1
ATOM 1616 C C . ASN A 1 199 ? 3.304 4.880 10.422 1.00 57.97 199 ASN A C 1
ATOM 1618 O O . ASN A 1 199 ? 3.252 3.952 11.224 1.00 57.97 199 ASN A O 1
ATOM 1622 N N . CYS A 1 200 ? 3.952 4.783 9.262 1.00 59.28 200 CYS A N 1
ATOM 1623 C CA . CYS A 1 200 ? 4.736 3.633 8.824 1.00 59.28 200 CYS A CA 1
ATOM 1624 C C . CYS A 1 200 ? 6.221 3.844 9.127 1.00 59.28 200 CYS A C 1
ATOM 1626 O O . CYS A 1 200 ? 7.074 3.449 8.329 1.00 59.28 200 CYS A O 1
ATOM 1628 N N . ASN A 1 201 ? 6.540 4.487 10.259 1.00 64.25 201 ASN A N 1
ATOM 1629 C CA . ASN A 1 201 ? 7.921 4.690 10.695 1.00 64.25 201 ASN A CA 1
ATOM 1630 C C . ASN A 1 201 ? 8.707 3.382 10.641 1.00 64.25 201 ASN A C 1
ATOM 1632 O O . ASN A 1 201 ? 9.769 3.377 10.040 1.00 64.25 201 ASN A O 1
ATOM 1636 N N . SER A 1 202 ? 8.133 2.266 11.099 1.00 66.50 202 SER A N 1
ATOM 1637 C CA . SER A 1 202 ? 8.794 0.957 11.061 1.00 66.50 202 SER A CA 1
ATOM 1638 C C . SER A 1 202 ? 9.108 0.467 9.641 1.00 66.50 202 SER A C 1
ATOM 1640 O O . SER A 1 202 ? 10.201 -0.029 9.409 1.00 66.50 202 SER A O 1
ATOM 1642 N N . TYR A 1 203 ? 8.218 0.655 8.656 1.00 76.00 203 TYR A N 1
ATOM 1643 C CA . TYR A 1 203 ? 8.520 0.312 7.254 1.00 76.00 203 TYR A CA 1
ATOM 1644 C C . TYR A 1 203 ? 9.605 1.228 6.673 1.00 76.00 203 TYR A C 1
ATOM 1646 O O . TYR A 1 203 ? 10.532 0.765 6.013 1.00 76.00 203 TYR A O 1
ATOM 1654 N N . ASN A 1 204 ? 9.515 2.532 6.939 1.00 76.81 204 ASN A N 1
ATOM 1655 C CA . ASN A 1 204 ? 10.499 3.499 6.461 1.00 76.81 204 ASN A CA 1
ATOM 1656 C C . ASN A 1 204 ? 11.873 3.293 7.119 1.00 76.81 204 ASN A C 1
ATOM 1658 O O . ASN A 1 204 ? 12.896 3.486 6.469 1.00 76.81 204 ASN A O 1
ATOM 1662 N N . GLU A 1 205 ? 11.910 2.909 8.392 1.00 77.12 205 GLU A N 1
ATOM 1663 C CA . GLU A 1 205 ? 13.118 2.538 9.131 1.00 77.12 205 GLU A CA 1
ATOM 1664 C C . GLU A 1 205 ? 13.697 1.229 8.605 1.00 77.12 205 GLU A C 1
ATOM 1666 O O . GLU A 1 205 ? 14.877 1.199 8.264 1.00 77.12 205 GLU A O 1
ATOM 1671 N N . ALA A 1 206 ? 12.867 0.200 8.422 1.00 77.06 206 ALA A N 1
ATOM 1672 C CA . ALA A 1 206 ? 13.274 -1.058 7.807 1.00 77.06 206 ALA A CA 1
ATOM 1673 C C . ALA A 1 206 ? 13.886 -0.828 6.418 1.00 77.06 206 ALA A C 1
ATOM 1675 O O . ALA A 1 206 ? 14.946 -1.365 6.110 1.00 77.06 206 ALA A O 1
ATOM 1676 N N . LEU A 1 207 ? 13.269 0.028 5.593 1.00 81.06 207 LEU A N 1
ATOM 1677 C CA . LEU A 1 207 ? 13.778 0.364 4.263 1.00 81.06 207 LEU A CA 1
ATOM 1678 C C . LEU A 1 207 ? 15.101 1.138 4.325 1.00 81.06 207 LEU A C 1
ATOM 1680 O O . LEU A 1 207 ? 16.003 0.882 3.527 1.00 81.06 207 LEU A O 1
ATOM 1684 N N . LYS A 1 208 ? 15.242 2.070 5.277 1.00 82.06 208 LYS A N 1
ATOM 1685 C CA . LYS A 1 208 ? 16.495 2.811 5.504 1.00 82.06 208 LYS A CA 1
ATOM 1686 C C . LYS A 1 208 ? 17.631 1.885 5.931 1.00 82.06 208 LYS A C 1
ATOM 1688 O O . LYS A 1 208 ? 18.745 2.023 5.432 1.00 82.06 208 LYS A O 1
ATOM 1693 N N . LEU A 1 209 ? 17.353 0.958 6.843 1.00 80.75 209 LEU A N 1
ATOM 1694 C CA . LEU A 1 209 ? 18.327 -0.009 7.346 1.00 80.75 209 LEU A CA 1
ATOM 1695 C C . LEU A 1 209 ? 18.585 -1.123 6.316 1.00 80.75 209 LEU A C 1
ATOM 1697 O O . LEU A 1 209 ? 19.675 -1.693 6.264 1.00 80.75 209 LEU A O 1
ATOM 1701 N N . GLY A 1 210 ? 17.632 -1.369 5.412 1.00 73.56 210 GLY A N 1
ATOM 1702 C CA . GLY A 1 210 ? 17.591 -2.553 4.552 1.00 73.56 210 GLY A CA 1
ATOM 1703 C C . GLY A 1 210 ? 17.568 -3.831 5.371 1.00 73.56 210 GLY A C 1
ATOM 1704 O O . GLY A 1 210 ? 18.259 -4.783 5.030 1.00 73.56 210 GLY A O 1
ATOM 1705 N N . ASP A 1 211 ? 16.839 -3.789 6.481 1.00 75.00 211 ASP A N 1
ATOM 1706 C CA . ASP A 1 211 ? 16.638 -4.920 7.367 1.00 75.00 211 ASP A CA 1
ATOM 1707 C C . ASP A 1 211 ? 15.191 -5.375 7.219 1.00 75.00 211 ASP A C 1
ATOM 1709 O O . ASP A 1 211 ? 14.247 -4.751 7.713 1.00 75.00 211 ASP A O 1
ATOM 1713 N N . SER A 1 212 ? 15.017 -6.458 6.474 1.00 67.69 212 SER A N 1
ATOM 1714 C CA . SER A 1 212 ? 13.708 -7.024 6.205 1.00 67.69 212 SER A CA 1
ATOM 1715 C C . SER A 1 212 ? 13.099 -7.737 7.415 1.00 67.69 212 SER A C 1
ATOM 1717 O O . SER A 1 212 ? 11.893 -7.996 7.423 1.00 67.69 212 SER A O 1
ATOM 1719 N N . SER A 1 213 ? 13.877 -7.996 8.474 1.00 66.62 213 SER A N 1
ATOM 1720 C CA . SER A 1 213 ? 13.349 -8.529 9.732 1.00 66.62 213 SER A CA 1
ATOM 1721 C C . SER A 1 213 ? 12.474 -7.501 10.457 1.00 66.62 213 SER A C 1
ATOM 1723 O O . SER A 1 213 ? 11.414 -7.851 10.975 1.00 66.62 213 SER A O 1
ATOM 1725 N N . LEU A 1 214 ? 12.809 -6.212 10.353 1.00 67.31 214 LEU A N 1
ATOM 1726 C CA . LEU A 1 214 ? 11.998 -5.105 10.876 1.00 67.31 214 LEU A CA 1
ATOM 1727 C C . LEU A 1 214 ? 10.692 -4.910 10.094 1.00 67.31 214 LEU A C 1
ATOM 1729 O O . LEU A 1 214 ? 9.705 -4.393 10.619 1.00 67.31 214 LEU A O 1
ATOM 1733 N N . ILE A 1 215 ? 10.645 -5.367 8.838 1.00 64.94 215 ILE A N 1
ATOM 1734 C CA . ILE A 1 215 ? 9.392 -5.425 8.081 1.00 64.94 215 ILE A CA 1
ATOM 1735 C C . ILE A 1 215 ? 8.454 -6.467 8.695 1.00 64.94 215 ILE A C 1
ATOM 1737 O O . ILE A 1 215 ? 7.248 -6.242 8.740 1.00 64.94 215 ILE A O 1
ATOM 1741 N N . ASN A 1 216 ? 8.980 -7.593 9.190 1.00 62.28 216 ASN A N 1
ATOM 1742 C CA . ASN A 1 216 ? 8.154 -8.583 9.876 1.00 62.28 216 ASN A CA 1
ATOM 1743 C C . ASN A 1 216 ? 7.599 -8.022 11.186 1.00 62.28 216 ASN A C 1
ATOM 1745 O O . ASN A 1 216 ? 6.426 -8.237 11.467 1.00 62.28 216 ASN A O 1
ATOM 1749 N N . GLU A 1 217 ? 8.364 -7.229 11.937 1.00 61.50 217 GLU A N 1
ATOM 1750 C CA . GLU A 1 217 ? 7.817 -6.498 13.089 1.00 61.50 217 GLU A CA 1
ATOM 1751 C C . GLU A 1 217 ? 6.716 -5.513 12.664 1.00 61.50 217 GLU A C 1
ATOM 1753 O O . GLU A 1 217 ? 5.652 -5.463 13.284 1.00 61.50 217 GLU A O 1
ATOM 1758 N N . ALA A 1 218 ? 6.910 -4.797 11.551 1.00 59.38 218 ALA A N 1
ATOM 1759 C CA . ALA A 1 218 ? 5.892 -3.915 10.978 1.00 59.38 218 ALA A CA 1
ATOM 1760 C C . ALA A 1 218 ? 4.649 -4.675 10.457 1.00 59.38 218 ALA A C 1
ATOM 1762 O O . ALA A 1 218 ? 3.540 -4.130 10.458 1.00 59.38 218 ALA A O 1
ATOM 1763 N N . PHE A 1 219 ? 4.813 -5.923 10.001 1.00 60.44 219 PHE A N 1
ATOM 1764 C CA . PHE A 1 219 ? 3.748 -6.755 9.433 1.00 60.44 219 PHE A CA 1
ATOM 1765 C C . PHE A 1 219 ? 3.025 -7.656 10.431 1.00 60.44 219 PHE A C 1
ATOM 1767 O O . PHE A 1 219 ? 1.871 -8.012 10.194 1.00 60.44 219 PHE A O 1
ATOM 1774 N N . TYR A 1 220 ? 3.677 -8.047 11.515 1.00 56.28 220 TYR A N 1
ATOM 1775 C CA . TYR A 1 220 ? 3.162 -9.061 12.432 1.00 56.28 220 TYR A CA 1
ATOM 1776 C C . TYR A 1 220 ? 3.052 -8.570 13.874 1.00 56.28 220 TYR A C 1
ATOM 1778 O O . TYR A 1 220 ? 2.487 -9.292 14.691 1.00 56.28 220 TYR A O 1
ATOM 1786 N N . GLY A 1 221 ? 3.510 -7.345 14.157 1.00 50.41 221 GLY A N 1
ATOM 1787 C CA . GLY A 1 221 ? 3.570 -6.790 15.502 1.00 50.41 221 GLY A CA 1
ATOM 1788 C C . GLY A 1 221 ? 4.667 -7.479 16.310 1.00 50.41 221 GLY A C 1
ATOM 1789 O O . GLY A 1 221 ? 4.681 -8.701 16.450 1.00 50.41 221 GLY A O 1
ATOM 1790 N N . GLY A 1 222 ? 5.605 -6.703 16.856 1.00 46.03 222 GLY A N 1
ATOM 1791 C CA . GLY A 1 222 ? 6.398 -7.191 17.983 1.00 46.03 222 GLY A CA 1
ATOM 1792 C C . GLY A 1 222 ? 5.427 -7.515 19.117 1.00 46.03 222 GLY A C 1
ATOM 1793 O O . GLY A 1 222 ? 4.701 -6.621 19.554 1.00 46.03 222 GLY A O 1
ATOM 1794 N N . ARG A 1 223 ? 5.334 -8.793 19.492 1.00 34.34 223 ARG A N 1
ATOM 1795 C CA . ARG A 1 223 ? 4.560 -9.224 20.662 1.00 34.34 223 ARG A CA 1
ATOM 1796 C C . ARG A 1 223 ? 5.138 -8.637 21.939 1.00 34.34 223 ARG A C 1
ATOM 1798 O O . ARG A 1 223 ? 6.384 -8.575 22.026 1.00 34.34 223 ARG A O 1
#

Foldseek 3Di:
DQPLLVVLLVQLVVCCVPVVDDSQVSSQVSCVVVPANGNVRVVLQPDFDPADDLADDQLFWKAFQPLSFIWTFLDCPSAWTWTATLQGDTDTDDSVRITTRPDSPCSVVRDRCQQFFFFKWFAAPQRKIFTAGNLRFTAWIAHNVGDIDGDQRPDDDPGDDMDGQDDDDSPVSSDVVVVVSRQVVCVVSVHHSSNGDHPVVQVVVCSVVSPCVSSCCSRNNDD

Secondary structure (DSSP, 8-state):
--HHHHHHHHHHHHHHHHS---HHHHHHHHHHHTT-SSHHHHHHTT-B-SS--SSPPTT-EEEETTTTEEEEEEEE-SS-EEEEETTSSEEEE-GGGEEEBS--GGGGG---HHHHS--EEEE-TTS-EEEE-TT--EEEEE-TT--EEEPPTT-----SEEEES----TT-TT-HHHHHHHHHHHHHTT--TTS-----HHHHHHHHHT-HHHHHHHHH---

Organism: NCBI:txid2952158

pLDDT: mean 83.09, std 12.62, range [34.34, 98.25]

Sequence (223 aa):
MNSNLLLIKKLAKKINKEEALPHHKALDKASIEYGFNNWKHALNSHEYNDEVPSILKKGTLVYLKEAGIDGIVFNDDSSLIELCTDRGGNVLATRNDIKVYKNQSRAKSFMPLRLYLPYGIWYKKDGTKVLFNRNYNPIWSKSPDGEISKSDPKMWVDFIDDKIFYEGTSLYWDHPKIIEIAKKVLLDWGISPKDSPINCNSYNEALKLGDSSLINEAFYGGR